Protein AF-A0A813H8W2-F1 (afdb_monomer_lite)

Sequence (335 aa):
ARSCAHLWEMAGRGGGGYVNGRYVANAGGGKGPFGGGGGGRGRDSTGRSVGWAGGGEGGEGKTWERKPGDEDVDLERKFDIDILQSGEGRVGYLFNMKPTRHYDEGGRTLTGMLLYFLQRDGRTFRCTFLYRPYFFVQAKRESLDSLRDILAQRFQNEGVHAEIVDKEDLAMEDHIIGRKRKMIKLSFPSTEGSNKAQSLDHGNSPKMPGTNCQKAIQLWSEKNEGANPEEAAVVKLLCLSPPIEKMDSSLNQLVNVRHLALSTNCIDKMISLPALKNIEILSLGRNMIKKISGLEEIGATLRELWISYNSISDLGGLSACTKLTTLFISNNKIK

Organism: Polarella glacialis (NCBI:txid89957)

Secondary structure (DSSP, 8-state):
-------------SSPEEETTEEE--------S--------PPPTTS-----S-----------PPPTT-HHHHHHHHTTEEEPPTT-----EEEEEEEEEEE-TTS-EEEEEEEEEE-TTS-EEEEEEE---EEEE--SSS-HHHHHHHHHHHTTTTT-EEEEEEE--TTSTTGGGTPPEEEEEEE-SSHHHHHHHHHTTTT------PPPHHHHHHHHHHHTTT--TTT-SEEE--S-SSPP-S--GGGGG-TT-SEEE--SS--------TT-TT--EEE--SS---S--S-TTTTTT--EEE--SS-----TT-TT-TT--EEE--SS---

Structure (mmCIF, N/CA/C/O backbone):
data_AF-A0A813H8W2-F1
#
_entry.id   AF-A0A813H8W2-F1
#
loop_
_atom_site.group_PDB
_atom_site.id
_atom_site.type_symbol
_atom_site.label_atom_id
_atom_site.label_alt_id
_atom_site.label_comp_id
_atom_site.label_asym_id
_atom_site.label_entity_id
_atom_site.label_seq_id
_atom_site.pdbx_PDB_ins_code
_atom_site.Cartn_x
_atom_site.Cartn_y
_atom_site.Cartn_z
_atom_site.occupancy
_atom_site.B_iso_or_equiv
_atom_site.auth_seq_id
_atom_site.auth_comp_id
_atom_site.auth_asym_id
_atom_site.auth_atom_id
_atom_site.pdbx_PDB_model_num
ATOM 1 N N . ALA A 1 1 ? 26.226 -30.563 -39.604 1.00 29.39 1 ALA A N 1
ATOM 2 C CA . ALA A 1 1 ? 25.906 -29.717 -40.770 1.00 29.39 1 ALA A CA 1
ATOM 3 C C . ALA A 1 1 ? 24.407 -29.452 -40.791 1.00 29.39 1 ALA A C 1
ATOM 5 O O . ALA A 1 1 ? 23.662 -30.418 -40.723 1.00 29.39 1 ALA A O 1
ATOM 6 N N . ARG A 1 2 ? 24.029 -28.167 -40.925 1.00 22.47 2 ARG A N 1
ATOM 7 C CA . ARG A 1 2 ? 22.665 -27.596 -41.053 1.00 22.47 2 ARG A CA 1
ATOM 8 C C . ARG A 1 2 ? 21.814 -27.677 -39.776 1.00 22.47 2 ARG A C 1
ATOM 10 O O . ARG A 1 2 ? 21.790 -28.709 -39.137 1.00 22.47 2 ARG A O 1
ATOM 17 N N . SER A 1 3 ? 21.043 -26.683 -39.351 1.00 22.17 3 SER A N 1
ATOM 18 C CA . SER A 1 3 ? 20.872 -25.254 -39.641 1.00 22.17 3 SER A CA 1
ATOM 19 C C . SER A 1 3 ? 19.768 -24.851 -38.649 1.00 22.17 3 SER A C 1
ATOM 21 O O . SER A 1 3 ? 18.641 -25.306 -38.802 1.00 22.17 3 SER A O 1
ATOM 23 N N . CYS A 1 4 ? 20.076 -24.087 -37.597 1.00 21.28 4 CYS A N 1
ATOM 24 C CA . CYS A 1 4 ? 19.049 -23.493 -36.733 1.00 21.28 4 CYS A CA 1
ATOM 25 C C . CYS A 1 4 ? 18.815 -22.057 -37.194 1.00 21.28 4 CYS A C 1
ATOM 27 O O . CYS A 1 4 ? 19.415 -21.121 -36.676 1.00 21.28 4 CYS A O 1
ATOM 29 N N . ALA A 1 5 ? 17.964 -21.894 -38.204 1.00 23.67 5 ALA A N 1
ATOM 30 C CA . ALA A 1 5 ? 17.284 -20.633 -38.447 1.00 23.67 5 ALA A CA 1
ATOM 31 C C . ALA A 1 5 ? 15.943 -20.701 -37.708 1.00 23.67 5 ALA A C 1
ATOM 33 O O . ALA A 1 5 ? 15.011 -21.353 -38.169 1.00 23.67 5 ALA A O 1
ATOM 34 N N . HIS A 1 6 ? 15.860 -20.083 -36.533 1.00 24.33 6 HIS A N 1
ATOM 35 C CA . HIS A 1 6 ? 14.574 -19.686 -35.969 1.00 24.33 6 HIS A CA 1
ATOM 36 C C . HIS A 1 6 ? 14.425 -18.190 -36.217 1.00 24.33 6 HIS A C 1
ATOM 38 O O . HIS A 1 6 ? 15.071 -17.364 -35.577 1.00 24.33 6 HIS A O 1
ATOM 44 N N . LEU A 1 7 ? 13.601 -17.874 -37.214 1.00 20.98 7 LEU A N 1
ATOM 45 C CA . LEU A 1 7 ? 12.968 -16.574 -37.365 1.00 20.98 7 LEU A CA 1
ATOM 46 C C . LEU A 1 7 ? 12.179 -16.287 -36.084 1.00 20.98 7 LEU A C 1
ATOM 48 O O . LEU A 1 7 ? 11.286 -17.049 -35.719 1.00 20.98 7 LEU A O 1
ATOM 52 N N . TRP A 1 8 ? 12.506 -15.194 -35.403 1.00 25.08 8 TRP A N 1
ATOM 53 C CA . TRP A 1 8 ? 11.615 -14.603 -34.412 1.00 25.08 8 TRP A CA 1
ATOM 54 C C . TRP A 1 8 ? 10.854 -13.463 -35.070 1.00 25.08 8 TRP A C 1
ATOM 56 O O . TRP A 1 8 ? 11.352 -12.351 -35.219 1.00 25.08 8 TRP A O 1
ATOM 66 N N . GLU A 1 9 ? 9.628 -13.776 -35.471 1.00 20.55 9 GLU A N 1
ATOM 67 C CA . GLU A 1 9 ? 8.607 -12.810 -35.841 1.00 20.55 9 GLU A CA 1
ATOM 68 C C . GLU A 1 9 ? 7.726 -12.603 -34.599 1.00 20.55 9 GLU A C 1
ATOM 70 O O . GLU A 1 9 ? 6.841 -13.404 -34.298 1.00 20.55 9 GLU A O 1
ATOM 75 N N . MET A 1 10 ? 8.008 -11.570 -33.796 1.00 25.67 10 MET A N 1
ATOM 76 C CA . MET A 1 10 ? 7.137 -11.219 -32.668 1.00 25.67 10 MET A CA 1
ATOM 77 C C . MET A 1 10 ? 5.944 -10.398 -33.162 1.00 25.67 10 MET A C 1
ATOM 79 O O . MET A 1 10 ? 5.926 -9.170 -33.094 1.00 25.67 10 MET A O 1
ATOM 83 N N . ALA A 1 11 ? 4.908 -11.104 -33.614 1.00 23.48 11 ALA A N 1
ATOM 84 C CA . ALA A 1 11 ? 3.555 -10.576 -33.726 1.00 23.48 11 ALA A CA 1
ATOM 85 C C . ALA A 1 11 ? 2.933 -10.428 -32.321 1.00 23.48 11 ALA A C 1
ATOM 87 O O . ALA A 1 11 ? 2.177 -11.277 -31.853 1.00 23.48 11 ALA A O 1
ATOM 88 N N . GLY A 1 12 ? 3.258 -9.334 -31.629 1.00 26.56 12 GLY A N 1
ATOM 89 C CA . GLY A 1 12 ? 2.572 -8.906 -30.409 1.00 26.56 12 GLY A CA 1
ATOM 90 C C . GLY A 1 12 ? 1.388 -7.997 -30.742 1.00 26.56 12 GLY A C 1
ATOM 91 O O . GLY A 1 12 ? 1.554 -6.794 -30.926 1.00 26.56 12 GLY A O 1
ATOM 92 N N . ARG A 1 13 ? 0.176 -8.558 -30.822 1.00 27.86 13 ARG A N 1
ATOM 93 C CA . ARG A 1 13 ? -1.069 -7.774 -30.851 1.00 27.86 13 ARG A CA 1
ATOM 94 C C . ARG A 1 13 ? -1.374 -7.232 -29.448 1.00 27.86 13 ARG A C 1
ATOM 96 O O . ARG A 1 13 ? -1.696 -8.007 -28.557 1.00 27.86 13 ARG A O 1
ATOM 103 N N . GLY A 1 14 ? -1.378 -5.904 -29.315 1.00 28.50 14 GLY A N 1
ATOM 104 C CA . GLY A 1 14 ? -2.112 -5.167 -28.276 1.00 28.50 14 GLY A CA 1
ATOM 105 C C . GLY A 1 14 ? -1.269 -4.600 -27.128 1.00 28.50 14 GLY A C 1
ATOM 106 O O . GLY A 1 14 ? -0.798 -5.340 -26.275 1.00 28.50 14 GLY A O 1
ATOM 107 N N . GLY A 1 15 ? -1.171 -3.266 -27.073 1.00 28.39 15 GLY A N 1
ATOM 108 C CA . GLY A 1 15 ? -0.619 -2.495 -25.950 1.00 28.39 15 GLY A CA 1
ATOM 109 C C . GLY A 1 15 ? 0.493 -1.543 -26.394 1.00 28.39 15 GLY A C 1
ATOM 110 O O . GLY A 1 15 ? 1.499 -1.992 -26.925 1.00 28.39 15 GLY A O 1
ATOM 111 N N . GLY A 1 16 ? 0.290 -0.230 -26.235 1.00 32.28 16 GLY A N 1
ATOM 112 C CA . GLY A 1 16 ? 1.202 0.820 -26.713 1.00 32.28 16 GLY A CA 1
ATOM 113 C C . GLY A 1 16 ? 2.662 0.646 -26.274 1.00 32.28 16 GLY A C 1
ATOM 114 O O . GLY A 1 16 ? 2.944 0.146 -25.185 1.00 32.28 16 GLY A O 1
ATOM 115 N N . GLY A 1 17 ? 3.580 1.070 -27.144 1.00 30.83 17 GLY A N 1
ATOM 116 C CA . GLY A 1 17 ? 5.024 0.958 -26.954 1.00 30.83 17 GLY A CA 1
ATOM 117 C C . GLY A 1 17 ? 5.662 2.287 -26.552 1.00 30.83 17 GLY A C 1
ATOM 118 O O . GLY A 1 17 ? 5.186 3.362 -26.919 1.00 30.83 17 GLY A O 1
ATOM 119 N N . TYR A 1 18 ? 6.755 2.207 -25.795 1.00 37.38 18 TYR A N 1
ATOM 120 C CA . TYR A 1 18 ? 7.606 3.355 -25.494 1.00 37.38 18 TYR A CA 1
ATOM 121 C C . TYR A 1 18 ? 8.759 3.417 -26.493 1.00 37.38 18 TYR A C 1
ATOM 123 O O . TYR A 1 18 ? 9.433 2.414 -26.724 1.00 37.38 18 TYR A O 1
ATOM 131 N N . VAL A 1 19 ? 9.008 4.599 -27.050 1.00 37.09 19 VAL A N 1
ATOM 132 C CA . VAL A 1 19 ? 10.117 4.855 -27.976 1.00 37.09 19 VAL A CA 1
ATOM 133 C C . VAL A 1 19 ? 10.876 6.075 -27.461 1.00 37.09 19 VAL A C 1
ATOM 135 O O . VAL A 1 19 ? 10.269 7.121 -27.245 1.00 37.09 19 VAL A O 1
ATOM 138 N N . ASN A 1 20 ? 12.184 5.936 -27.213 1.00 35.88 20 ASN A N 1
ATOM 139 C CA . ASN A 1 20 ? 13.069 7.026 -26.769 1.00 35.88 20 ASN A CA 1
ATOM 140 C C . ASN A 1 20 ? 12.522 7.870 -25.598 1.00 35.88 20 ASN A C 1
ATOM 142 O O . ASN A 1 20 ? 12.602 9.094 -25.613 1.00 35.88 20 ASN A O 1
ATOM 146 N N . GLY A 1 21 ? 11.932 7.220 -24.590 1.00 39.31 21 GLY A N 1
ATOM 147 C CA . GLY A 1 21 ? 11.432 7.903 -23.392 1.00 39.31 21 GLY A CA 1
ATOM 148 C C . GLY A 1 21 ? 10.030 8.520 -23.504 1.00 39.31 21 GLY A C 1
ATOM 149 O O . GLY A 1 21 ? 9.559 9.075 -22.516 1.00 39.31 21 GLY A O 1
ATOM 150 N N . ARG A 1 22 ? 9.308 8.370 -24.629 1.00 28.83 22 ARG A N 1
ATOM 151 C CA . ARG A 1 22 ? 7.889 8.769 -24.743 1.00 28.83 22 ARG A CA 1
ATOM 152 C C . ARG A 1 22 ? 6.941 7.585 -24.906 1.00 28.83 22 ARG A C 1
ATOM 154 O O . ARG A 1 22 ? 7.229 6.639 -25.635 1.00 28.83 22 ARG A O 1
ATOM 161 N N . TYR A 1 23 ? 5.789 7.672 -24.234 1.00 38.47 23 TYR A N 1
ATOM 162 C CA . TYR A 1 23 ? 4.668 6.746 -24.405 1.00 38.47 23 TYR A CA 1
ATOM 163 C C . TYR A 1 23 ? 3.959 7.032 -25.726 1.00 38.47 23 TYR A C 1
ATOM 165 O O . TYR A 1 23 ? 3.479 8.148 -25.927 1.00 38.47 23 TYR A O 1
ATOM 173 N N . VAL A 1 24 ? 3.848 6.033 -26.600 1.00 37.47 24 VAL A N 1
ATOM 174 C CA . VAL A 1 24 ? 2.992 6.112 -27.785 1.00 37.47 24 VAL A CA 1
ATOM 175 C C . VAL A 1 24 ? 1.790 5.202 -27.555 1.00 37.47 24 VAL A C 1
ATOM 177 O O . VAL A 1 24 ? 1.876 3.975 -27.641 1.00 37.47 24 VAL A O 1
ATOM 180 N N . ALA A 1 25 ? 0.650 5.815 -27.233 1.00 32.34 25 ALA A N 1
ATOM 181 C CA . ALA A 1 25 ? -0.625 5.116 -27.238 1.00 32.34 25 ALA A CA 1
ATOM 182 C C . ALA A 1 25 ? -0.993 4.789 -28.689 1.00 32.34 25 ALA A C 1
ATOM 184 O O . ALA A 1 25 ? -1.019 5.671 -29.547 1.00 32.34 25 ALA A O 1
ATOM 185 N N . ASN A 1 26 ? -1.290 3.522 -28.966 1.00 34.16 26 ASN A N 1
ATOM 186 C CA . ASN A 1 26 ? -1.818 3.130 -30.262 1.00 34.16 26 ASN A CA 1
ATOM 187 C C . ASN A 1 26 ? -3.266 3.642 -30.339 1.00 34.16 26 ASN A C 1
ATOM 189 O O . ASN A 1 26 ? -4.170 3.042 -29.756 1.00 34.16 26 ASN A O 1
ATOM 193 N N . ALA A 1 27 ? -3.491 4.782 -30.998 1.00 32.97 27 ALA A N 1
ATOM 194 C CA . ALA A 1 27 ? -4.836 5.195 -31.369 1.00 32.97 27 ALA A CA 1
ATOM 195 C C . ALA A 1 27 ? -5.333 4.196 -32.418 1.00 32.97 27 ALA A C 1
ATOM 197 O O . ALA A 1 27 ? -4.812 4.137 -33.531 1.00 32.97 27 ALA A O 1
ATOM 198 N N . GLY A 1 28 ? -6.299 3.361 -32.034 1.00 31.17 28 GLY A N 1
ATOM 199 C CA . GLY A 1 28 ? -6.932 2.408 -32.933 1.00 31.17 28 GLY A CA 1
ATOM 200 C C . GLY A 1 28 ? -7.442 3.107 -34.192 1.00 31.17 28 GLY A C 1
ATOM 201 O O . GLY A 1 28 ? -8.427 3.834 -34.153 1.00 31.17 28 GLY A O 1
ATOM 202 N N . GLY A 1 29 ? -6.760 2.864 -35.307 1.00 30.62 29 GLY A N 1
ATOM 203 C CA . GLY A 1 29 ? -7.161 3.254 -36.655 1.00 30.62 29 GLY A CA 1
ATOM 204 C C . GLY A 1 29 ? -7.375 2.034 -37.546 1.00 30.62 29 GLY A C 1
ATOM 205 O O . GLY A 1 29 ? -7.048 2.067 -38.727 1.00 30.62 29 GLY A O 1
ATOM 206 N N . GLY A 1 30 ? -7.876 0.930 -36.984 1.00 30.61 30 GLY A N 1
ATOM 207 C CA . GLY A 1 30 ? -8.371 -0.193 -37.771 1.00 30.61 30 GLY A CA 1
ATOM 208 C C . GLY A 1 30 ? -9.699 0.195 -38.412 1.00 30.61 30 GLY A C 1
ATOM 209 O O . GLY A 1 30 ? -10.746 0.063 -37.785 1.00 30.61 30 GLY A O 1
ATOM 210 N N . LYS A 1 31 ? -9.657 0.687 -39.654 1.00 33.91 31 LYS A N 1
ATOM 211 C CA . LYS A 1 31 ? -10.840 0.767 -40.516 1.00 33.91 31 LYS A CA 1
ATOM 212 C C . LYS A 1 31 ? -11.367 -0.653 -40.735 1.00 33.91 31 LYS A C 1
ATOM 214 O O . LYS A 1 31 ? -10.776 -1.426 -41.484 1.00 33.91 31 LYS A O 1
ATOM 219 N N . GLY A 1 32 ? -12.467 -0.995 -40.069 1.00 33.00 32 GLY A N 1
ATOM 220 C CA . GLY A 1 32 ? -13.329 -2.089 -40.506 1.00 33.00 32 GLY A CA 1
ATOM 221 C C . GLY A 1 32 ? -13.998 -1.738 -41.847 1.00 33.00 32 GLY A C 1
ATOM 222 O O . GLY A 1 32 ? -14.094 -0.558 -42.190 1.00 33.00 32 GLY A O 1
ATOM 223 N N . PRO A 1 33 ? -14.463 -2.730 -42.623 1.00 29.05 33 PRO A N 1
ATOM 224 C CA . PRO A 1 33 ? -14.903 -2.544 -44.007 1.00 29.05 33 PRO A CA 1
ATOM 225 C C . PRO A 1 33 ? -16.317 -1.945 -44.175 1.00 29.05 33 PRO A C 1
ATOM 227 O O . PRO A 1 33 ? -16.907 -2.089 -45.239 1.00 29.05 33 PRO A O 1
ATOM 230 N N . PHE A 1 34 ? -16.870 -1.238 -43.184 1.00 27.67 34 PHE A N 1
ATOM 231 C CA . PHE A 1 34 ? -18.169 -0.560 -43.305 1.00 27.67 34 PHE A CA 1
ATOM 232 C C . PHE A 1 34 ? -18.062 0.896 -42.832 1.00 27.67 34 PHE A C 1
ATOM 234 O O . PHE A 1 34 ? -17.543 1.173 -41.754 1.00 27.67 34 PHE A O 1
ATOM 241 N N . GLY A 1 35 ? -18.467 1.824 -43.705 1.00 26.50 35 GLY A N 1
ATOM 242 C CA . GLY A 1 35 ? -18.207 3.261 -43.599 1.00 26.50 35 GLY A CA 1
ATOM 243 C C . GLY A 1 35 ? -19.240 4.108 -42.842 1.00 26.50 35 GLY A C 1
ATOM 244 O O . GLY A 1 35 ? -20.269 3.619 -42.391 1.00 26.50 35 GLY A O 1
ATOM 245 N N . GLY A 1 36 ? -18.933 5.416 -42.809 1.00 25.84 36 GLY A N 1
ATOM 246 C CA . GLY A 1 36 ? -19.757 6.541 -42.328 1.00 25.84 36 GLY A CA 1
ATOM 247 C C . GLY A 1 36 ? -19.528 6.845 -40.843 1.00 25.84 36 GLY A C 1
ATOM 248 O O . GLY A 1 36 ? -19.613 5.948 -40.025 1.00 25.84 36 GLY A O 1
ATOM 249 N N . GLY A 1 37 ? -19.205 8.040 -40.352 1.00 26.80 37 GLY A N 1
ATOM 250 C CA . GLY A 1 37 ? -19.183 9.413 -40.855 1.00 26.80 37 GLY A CA 1
ATOM 251 C C . GLY A 1 37 ? -19.324 10.324 -39.616 1.00 26.80 37 GLY A C 1
ATOM 252 O O . GLY A 1 37 ? -20.059 9.971 -38.702 1.00 26.80 37 GLY A O 1
ATOM 253 N N . GLY A 1 38 ? -18.626 11.467 -39.558 1.00 26.34 38 GLY A N 1
ATOM 254 C CA . GLY A 1 38 ? -18.892 12.524 -38.560 1.00 26.34 38 GLY A CA 1
ATOM 255 C C . GLY A 1 38 ? -17.779 12.792 -37.540 1.00 26.34 38 GLY A C 1
ATOM 256 O O . GLY A 1 38 ? -17.833 12.337 -36.403 1.00 26.34 38 GLY A O 1
ATOM 257 N N . GLY A 1 39 ? -16.784 13.595 -37.929 1.00 27.97 39 GLY A N 1
ATOM 258 C CA . GLY A 1 39 ? -15.829 14.205 -37.003 1.00 27.97 39 GLY A CA 1
ATOM 259 C C . GLY A 1 39 ? -16.366 15.531 -36.461 1.00 27.97 39 GLY A C 1
ATOM 260 O O . GLY A 1 39 ? -16.400 16.518 -37.189 1.00 27.97 39 GLY A O 1
ATOM 261 N N . GLY A 1 40 ? -16.749 15.564 -35.184 1.00 27.86 40 GLY A N 1
ATOM 262 C CA . GLY A 1 40 ? -17.039 16.790 -34.437 1.00 27.86 40 GLY A CA 1
ATOM 263 C C . GLY A 1 40 ? -15.987 17.012 -33.350 1.00 27.86 40 GLY A C 1
ATOM 264 O O . GLY A 1 40 ? -15.911 16.240 -32.400 1.00 27.86 40 GLY A O 1
ATOM 265 N N . ARG A 1 41 ? -15.154 18.052 -33.487 1.00 35.50 41 ARG A N 1
ATOM 266 C CA . ARG A 1 41 ? -14.200 18.490 -32.451 1.00 35.50 41 ARG A CA 1
ATOM 267 C C . ARG A 1 41 ? -14.930 19.404 -31.458 1.00 35.50 41 ARG A C 1
ATOM 269 O O . ARG A 1 41 ? -15.289 20.520 -31.826 1.00 35.50 41 ARG A O 1
ATOM 276 N N . GLY A 1 42 ? -15.144 18.953 -30.222 1.00 29.00 42 GLY A N 1
ATOM 277 C CA . GLY A 1 42 ? -15.641 19.801 -29.130 1.00 29.00 42 GLY A CA 1
ATOM 278 C C . GLY A 1 42 ? -14.595 20.839 -28.696 1.00 29.00 42 GLY A C 1
ATOM 279 O O . GLY A 1 42 ? -13.414 20.512 -28.579 1.00 29.00 42 GLY A O 1
ATOM 280 N N . ARG A 1 43 ? -15.022 22.093 -28.493 1.00 36.38 43 ARG A N 1
ATOM 281 C CA . ARG A 1 43 ? -14.233 23.208 -27.926 1.00 36.38 43 ARG A CA 1
ATOM 282 C C . ARG A 1 43 ? -14.608 23.421 -26.458 1.00 36.38 43 ARG A C 1
ATOM 284 O O . ARG A 1 43 ? -15.752 23.167 -26.090 1.00 36.38 43 ARG A O 1
ATOM 291 N N . ASP A 1 44 ? -13.670 23.920 -25.655 1.00 38.25 44 ASP A N 1
ATOM 292 C CA . ASP A 1 44 ? -13.931 24.329 -24.271 1.00 38.25 44 ASP A CA 1
ATOM 293 C C . ASP A 1 44 ? -14.390 25.797 -24.154 1.00 38.25 44 ASP A C 1
ATOM 295 O O . ASP A 1 44 ? -14.374 26.570 -25.119 1.00 38.25 44 ASP A O 1
ATOM 299 N N . SER A 1 45 ? -14.815 26.172 -22.944 1.00 37.34 45 SER A N 1
ATOM 300 C CA . SER A 1 45 ? -15.423 27.461 -22.586 1.00 37.34 45 SER A CA 1
ATOM 301 C C . SER A 1 45 ? -14.481 28.671 -22.648 1.00 37.34 45 SER A C 1
ATOM 303 O O . SER A 1 45 ? -14.917 29.787 -22.377 1.00 37.34 45 SER A O 1
ATOM 305 N N . THR A 1 46 ? -13.216 28.487 -23.036 1.00 42.81 46 THR A N 1
ATOM 306 C CA . THR A 1 46 ? -12.246 29.581 -23.231 1.00 42.81 46 THR A CA 1
ATOM 307 C C . THR A 1 46 ? -11.915 29.833 -24.703 1.00 42.81 46 THR A C 1
ATOM 309 O O . THR A 1 46 ? -11.062 30.658 -25.025 1.00 42.81 46 THR A O 1
ATOM 312 N N . GLY A 1 47 ? -12.592 29.130 -25.619 1.00 36.09 47 GLY A N 1
ATOM 313 C CA . GLY A 1 47 ? -12.440 29.315 -27.061 1.00 36.09 47 GLY A CA 1
ATOM 314 C C . GLY A 1 47 ? -11.184 28.676 -27.663 1.00 36.09 47 GLY A C 1
ATOM 315 O O . GLY A 1 47 ? -10.941 28.854 -28.859 1.00 36.09 47 GLY A O 1
ATOM 316 N N . ARG A 1 48 ? -10.398 27.897 -26.903 1.00 31.86 48 ARG A N 1
ATOM 317 C CA . ARG A 1 48 ? -9.249 27.158 -27.451 1.00 31.86 48 ARG A CA 1
ATOM 318 C C . ARG A 1 48 ? -9.680 25.836 -28.084 1.00 31.86 48 ARG A C 1
ATOM 320 O O . ARG A 1 48 ? -10.492 25.083 -27.553 1.00 31.86 48 ARG A O 1
ATOM 327 N N . SER A 1 49 ? -9.113 25.536 -29.254 1.00 29.73 49 SER A N 1
ATOM 328 C CA . SER A 1 49 ? -9.243 24.216 -29.870 1.00 29.73 49 SER A CA 1
ATOM 329 C C . SER A 1 49 ? -8.305 23.230 -29.180 1.00 29.73 49 SER A C 1
ATOM 331 O O . SER A 1 49 ? -7.087 23.398 -29.245 1.00 29.73 49 SER A O 1
ATOM 333 N N . VAL A 1 50 ? -8.851 22.171 -28.589 1.00 33.16 50 VAL A N 1
ATOM 334 C CA . VAL A 1 50 ? -8.063 21.046 -28.070 1.00 33.16 50 VAL A CA 1
ATOM 335 C C . VAL A 1 50 ? -7.700 20.130 -29.244 1.00 33.16 50 VAL A C 1
ATOM 337 O O . VAL A 1 50 ? -8.371 19.147 -29.552 1.00 33.16 50 VAL A O 1
ATOM 340 N N . GLY A 1 51 ? -6.679 20.537 -29.997 1.00 25.66 51 GLY A N 1
ATOM 341 C CA . GLY A 1 51 ? -6.045 19.722 -31.026 1.00 25.66 51 GLY A CA 1
ATOM 342 C C . GLY A 1 51 ? -4.909 18.923 -30.403 1.00 25.66 51 GLY A C 1
ATOM 343 O O . GLY A 1 51 ? -3.962 19.505 -29.884 1.00 25.66 51 GLY A O 1
ATOM 344 N N . TRP A 1 52 ? -4.996 17.595 -30.456 1.00 28.72 52 TRP A N 1
ATOM 345 C CA . TRP A 1 52 ? -3.843 16.737 -30.200 1.00 28.72 52 TRP A CA 1
ATOM 346 C C . TRP A 1 52 ? -2.784 17.045 -31.259 1.00 28.72 52 TRP A C 1
ATOM 348 O O . TRP A 1 52 ? -3.085 17.027 -32.453 1.00 28.72 52 TRP A O 1
ATOM 358 N N . ALA A 1 53 ? -1.574 17.381 -30.813 1.00 29.70 53 ALA A N 1
ATOM 359 C CA . ALA A 1 53 ? -0.466 17.783 -31.668 1.00 29.70 53 ALA A CA 1
ATOM 360 C C . ALA A 1 53 ? 0.028 16.601 -32.522 1.00 29.70 53 ALA A C 1
ATOM 362 O O . ALA A 1 53 ? 0.965 15.894 -32.167 1.00 29.70 53 ALA A O 1
ATOM 363 N N . GLY A 1 54 ? -0.638 16.388 -33.653 1.00 30.25 54 GLY A N 1
ATOM 364 C CA . GLY A 1 54 ? -0.146 15.657 -34.812 1.00 30.25 54 GLY A CA 1
ATOM 365 C C . GLY A 1 54 ? -0.215 16.602 -36.003 1.00 30.25 54 GLY A C 1
ATOM 366 O O . GLY A 1 54 ? -1.250 16.699 -36.657 1.00 30.25 54 GLY A O 1
ATOM 367 N N . GLY A 1 55 ? 0.859 17.355 -36.217 1.00 30.81 55 GLY A N 1
ATOM 368 C CA . GLY A 1 55 ? 0.961 18.357 -37.273 1.00 30.81 55 GLY A CA 1
ATOM 369 C C . GLY A 1 55 ? 1.925 19.460 -36.862 1.00 30.81 55 GLY A C 1
ATOM 370 O O . GLY A 1 55 ? 1.509 20.459 -36.287 1.00 30.81 55 GLY A O 1
ATOM 371 N N . GLY A 1 56 ? 3.214 19.243 -37.102 1.00 23.91 56 GLY A N 1
ATOM 372 C CA . GLY A 1 56 ? 4.261 20.223 -36.841 1.00 23.91 56 GLY A CA 1
ATOM 373 C C . GLY A 1 56 ? 5.602 19.678 -37.304 1.00 23.91 56 GLY A C 1
ATOM 374 O O . GLY A 1 56 ? 6.098 18.702 -36.749 1.00 23.91 56 GLY A O 1
ATOM 375 N N . GLU A 1 57 ? 6.112 20.274 -38.373 1.00 29.30 57 GLU A N 1
ATOM 376 C CA . GLU A 1 57 ? 7.418 20.043 -38.981 1.00 29.30 57 GLU A CA 1
ATOM 377 C C . GLU A 1 57 ? 8.576 20.179 -37.976 1.00 29.30 57 GLU A C 1
ATOM 379 O O . GLU A 1 57 ? 8.495 20.955 -37.029 1.00 29.30 57 GLU A O 1
ATOM 384 N N . GLY A 1 58 ? 9.669 19.453 -38.243 1.00 34.22 58 GLY A N 1
ATOM 385 C CA . GLY A 1 58 ? 11.032 19.809 -37.830 1.00 34.22 58 GLY A CA 1
ATOM 386 C C . GLY A 1 58 ? 11.306 19.907 -36.325 1.00 34.22 58 GLY A C 1
ATOM 387 O O . GLY A 1 58 ? 11.258 20.986 -35.746 1.00 34.22 58 GLY A O 1
ATOM 388 N N . GLY A 1 59 ? 11.712 18.799 -35.702 1.00 25.14 59 GLY A N 1
ATOM 389 C CA . GLY A 1 59 ? 12.328 18.805 -34.372 1.00 25.14 59 GLY A CA 1
ATOM 390 C C . GLY A 1 59 ? 13.530 17.869 -34.352 1.00 25.14 59 GLY A C 1
ATOM 391 O O . GLY A 1 59 ? 13.363 16.657 -34.446 1.00 25.14 59 GLY A O 1
ATOM 392 N N . GLU A 1 60 ? 14.722 18.454 -34.287 1.00 29.42 60 GLU A N 1
ATOM 393 C CA . GLU A 1 60 ? 16.033 17.805 -34.355 1.00 29.42 60 GLU A CA 1
ATOM 394 C C . GLU A 1 60 ? 16.175 16.601 -33.408 1.00 29.42 60 GLU A C 1
ATOM 396 O O . GLU A 1 60 ? 15.705 16.604 -32.265 1.00 29.42 60 GLU A O 1
ATOM 401 N N . GLY A 1 61 ? 16.841 15.557 -33.909 1.00 33.75 61 GLY A N 1
ATOM 402 C CA . GLY A 1 61 ? 17.089 14.310 -33.198 1.00 33.75 61 GLY A CA 1
ATOM 403 C C . GLY A 1 61 ? 17.844 14.536 -31.892 1.00 33.75 61 GLY A C 1
ATOM 404 O O . GLY A 1 61 ? 18.980 15.000 -31.886 1.00 33.75 61 GLY A O 1
ATOM 405 N N . LYS A 1 62 ? 17.222 14.169 -30.769 1.00 34.41 62 LYS A N 1
ATOM 406 C CA . LYS A 1 62 ? 17.920 14.066 -29.487 1.00 34.41 62 LYS A CA 1
ATOM 407 C C . LYS A 1 62 ? 18.492 12.662 -29.334 1.00 34.41 62 LYS A C 1
ATOM 409 O O . LYS A 1 62 ? 17.769 11.708 -29.046 1.00 34.41 62 LYS A O 1
ATOM 414 N N . THR A 1 63 ? 19.798 12.570 -29.551 1.00 34.19 63 THR A N 1
ATOM 415 C CA . THR A 1 63 ? 20.639 11.394 -29.328 1.00 34.19 63 THR A CA 1
ATOM 416 C C . THR A 1 63 ? 20.838 11.203 -27.826 1.00 34.19 63 THR A C 1
ATOM 418 O O . THR A 1 63 ? 21.338 12.089 -27.135 1.00 34.19 63 THR A O 1
ATOM 421 N N . TRP A 1 64 ? 20.424 10.056 -27.295 1.00 41.59 64 TRP A N 1
ATOM 422 C CA . TRP A 1 64 ? 20.581 9.732 -25.877 1.00 41.59 64 TRP A CA 1
ATOM 423 C C . TRP A 1 64 ? 21.967 9.128 -25.630 1.00 41.59 64 TRP A C 1
ATOM 425 O O . TRP A 1 64 ? 22.117 7.911 -25.509 1.00 41.59 64 TRP A O 1
ATOM 435 N N . GLU A 1 65 ? 22.993 9.977 -25.589 1.00 41.28 65 GLU A N 1
ATOM 436 C CA . GLU A 1 65 ? 24.333 9.568 -25.165 1.00 41.28 65 GLU A CA 1
ATOM 437 C C . GLU A 1 65 ? 24.411 9.504 -23.629 1.00 41.28 65 GLU A C 1
ATOM 439 O O . GLU A 1 65 ? 23.987 10.422 -22.921 1.00 41.28 65 GLU A O 1
ATOM 444 N N . ARG A 1 66 ? 24.954 8.398 -23.096 1.00 49.12 66 ARG A N 1
ATOM 445 C CA . ARG A 1 66 ? 25.419 8.339 -21.699 1.00 49.12 66 ARG A CA 1
ATOM 446 C C . ARG A 1 66 ? 26.484 9.429 -21.507 1.00 49.12 66 ARG A C 1
ATOM 448 O O . ARG A 1 66 ? 27.231 9.726 -22.438 1.00 49.12 66 ARG A O 1
ATOM 455 N N . LYS A 1 67 ? 26.544 10.047 -20.322 1.00 39.91 67 LYS A N 1
ATOM 456 C CA . LYS A 1 67 ? 27.498 11.137 -20.054 1.00 39.91 67 LYS A CA 1
ATOM 457 C C . LYS A 1 67 ? 28.945 10.641 -20.270 1.00 39.91 67 LYS A C 1
ATOM 459 O O . LYS A 1 67 ? 29.245 9.522 -19.854 1.00 39.91 67 LYS A O 1
ATOM 464 N N . PRO A 1 68 ? 29.840 11.444 -20.876 1.00 36.47 68 PRO A N 1
ATOM 465 C CA . PRO A 1 68 ? 31.258 11.097 -20.997 1.00 36.47 68 PRO A CA 1
ATOM 466 C C . PRO A 1 68 ? 31.866 10.768 -19.622 1.00 36.47 68 PRO A C 1
ATOM 468 O O . PRO A 1 68 ? 31.671 11.541 -18.682 1.00 36.47 68 PRO A O 1
ATOM 471 N N . GLY A 1 69 ? 32.570 9.634 -19.506 1.00 37.00 69 GLY A N 1
ATOM 472 C CA . GLY A 1 69 ? 33.172 9.139 -18.254 1.00 37.00 69 GLY A CA 1
ATOM 473 C C . GLY A 1 69 ? 32.576 7.838 -17.691 1.00 37.00 69 GLY A C 1
ATOM 474 O O . GLY A 1 69 ? 33.045 7.356 -16.664 1.00 37.00 69 GLY A O 1
ATOM 475 N N . ASP A 1 70 ? 31.561 7.262 -18.340 1.00 54.88 70 ASP A N 1
ATOM 476 C CA . ASP A 1 70 ? 31.097 5.894 -18.073 1.00 54.88 70 ASP A CA 1
ATOM 477 C C . ASP A 1 70 ? 32.034 4.877 -18.759 1.00 54.88 70 ASP A C 1
ATOM 479 O O . ASP A 1 70 ? 32.114 4.864 -19.987 1.00 54.88 70 ASP A O 1
ATOM 483 N N . GLU A 1 71 ? 32.687 3.984 -18.004 1.00 53.81 71 GLU A N 1
ATOM 484 C CA . GLU A 1 71 ? 33.654 2.994 -18.536 1.00 53.81 71 GLU A CA 1
ATOM 485 C C . GLU A 1 71 ? 33.098 2.155 -19.706 1.00 53.81 71 GLU A C 1
ATOM 487 O O . GLU A 1 71 ? 33.814 1.817 -20.648 1.00 53.81 71 GLU A O 1
ATOM 492 N N . ASP A 1 72 ? 31.798 1.846 -19.687 1.00 58.12 72 ASP A N 1
ATOM 493 C CA . ASP A 1 72 ? 31.127 1.124 -20.773 1.00 58.12 72 ASP A CA 1
ATOM 494 C C . ASP A 1 72 ? 31.086 1.925 -22.087 1.00 58.12 72 ASP A C 1
ATOM 496 O O . ASP A 1 72 ? 31.158 1.330 -23.158 1.00 58.12 72 ASP A O 1
ATOM 500 N N . VAL A 1 73 ? 30.966 3.257 -22.030 1.00 60.69 73 VAL A N 1
ATOM 501 C CA . VAL A 1 73 ? 30.923 4.132 -23.219 1.00 60.69 73 VAL A CA 1
ATOM 502 C C . VAL A 1 73 ? 32.293 4.182 -23.886 1.00 60.69 73 VAL A C 1
ATOM 504 O O . VAL A 1 73 ? 32.391 4.160 -25.114 1.00 60.69 73 VAL A O 1
ATOM 507 N N . ASP A 1 74 ? 33.353 4.185 -23.081 1.00 60.81 74 ASP A N 1
ATOM 508 C CA . ASP A 1 74 ? 34.728 4.160 -23.572 1.00 60.81 74 ASP A CA 1
ATOM 509 C C . ASP A 1 74 ? 35.069 2.807 -24.207 1.00 60.81 74 ASP A C 1
ATOM 511 O O . ASP A 1 74 ? 35.724 2.756 -25.250 1.00 60.81 74 ASP A O 1
ATOM 515 N N . LEU A 1 75 ? 34.570 1.703 -23.639 1.00 64.56 75 LEU A N 1
ATOM 516 C CA . LEU A 1 75 ? 34.691 0.376 -24.243 1.00 64.56 75 LEU A CA 1
ATOM 517 C C . LEU A 1 75 ? 33.882 0.270 -25.543 1.00 64.56 75 LEU A C 1
ATOM 519 O O . LEU A 1 75 ? 34.403 -0.228 -26.535 1.00 64.56 75 LEU A O 1
ATOM 523 N N . GLU A 1 76 ? 32.647 0.768 -25.576 1.00 71.75 76 GLU A N 1
ATOM 524 C CA . GLU A 1 76 ? 31.808 0.762 -26.783 1.00 71.75 76 GLU A CA 1
ATOM 525 C C . GLU A 1 76 ? 32.453 1.538 -27.936 1.00 71.75 76 GLU A C 1
ATOM 527 O O . GLU A 1 76 ? 32.475 1.047 -29.064 1.00 71.75 76 GLU A O 1
ATOM 532 N N . ARG A 1 77 ? 33.067 2.691 -27.644 1.00 71.44 77 ARG A N 1
ATOM 533 C CA . ARG A 1 77 ? 33.862 3.448 -28.624 1.00 71.44 77 ARG A CA 1
ATOM 534 C C . ARG A 1 77 ? 35.128 2.705 -29.043 1.00 71.44 77 ARG A C 1
ATOM 536 O O . ARG A 1 77 ? 35.465 2.692 -30.221 1.00 71.44 77 ARG A O 1
ATOM 543 N N . LYS A 1 78 ? 35.829 2.068 -28.100 1.00 75.75 78 LYS A N 1
ATOM 544 C CA . LYS A 1 78 ? 37.057 1.306 -28.380 1.00 75.75 78 LYS A CA 1
ATOM 545 C C . LYS A 1 78 ? 36.810 0.089 -29.277 1.00 75.75 78 LYS A C 1
ATOM 547 O O . LYS A 1 78 ? 37.698 -0.281 -30.040 1.00 75.75 78 LYS A O 1
ATOM 552 N N . PHE A 1 79 ? 35.642 -0.537 -29.162 1.00 78.56 79 PHE A N 1
ATOM 553 C CA . PHE A 1 79 ? 35.261 -1.724 -29.930 1.00 78.56 79 PHE A CA 1
ATOM 554 C C . PHE A 1 79 ? 34.408 -1.417 -31.170 1.00 78.56 79 PHE A C 1
ATOM 556 O O . PHE A 1 79 ? 33.916 -2.359 -31.782 1.00 78.56 79 PHE A O 1
ATOM 563 N N . ASP A 1 80 ? 34.250 -0.141 -31.544 1.00 82.62 80 ASP A N 1
ATOM 564 C CA . ASP A 1 80 ? 33.473 0.293 -32.719 1.00 82.62 80 ASP A CA 1
ATOM 565 C C . ASP A 1 80 ? 32.037 -0.273 -32.717 1.00 82.62 80 ASP A C 1
ATOM 567 O O . ASP A 1 80 ? 31.536 -0.842 -33.689 1.00 82.62 80 ASP A O 1
ATOM 571 N N . ILE A 1 81 ? 31.382 -0.193 -31.553 1.00 81.75 81 ILE A N 1
ATOM 572 C CA . ILE A 1 81 ? 30.014 -0.680 -31.372 1.00 81.75 81 ILE A CA 1
ATOM 573 C C . ILE A 1 81 ? 29.034 0.428 -31.762 1.00 81.75 81 ILE A C 1
ATOM 575 O O . ILE A 1 81 ? 28.829 1.388 -31.016 1.00 81.75 81 ILE A O 1
ATOM 579 N N . ASP A 1 82 ? 28.357 0.240 -32.893 1.00 83.06 82 ASP A N 1
ATOM 580 C CA . ASP A 1 82 ? 27.308 1.141 -33.364 1.00 83.06 82 ASP A CA 1
ATOM 581 C C . ASP A 1 82 ? 26.113 1.175 -32.401 1.00 83.06 82 ASP A C 1
ATOM 583 O O . ASP A 1 82 ? 25.627 0.142 -31.937 1.00 83.06 82 ASP A O 1
ATOM 587 N N . ILE A 1 83 ? 25.551 2.357 -32.154 1.00 82.69 83 ILE A N 1
ATOM 588 C CA . ILE A 1 83 ? 24.310 2.498 -31.383 1.00 82.69 83 ILE A CA 1
ATOM 589 C C . ILE A 1 83 ? 23.138 2.600 -32.357 1.00 82.69 83 ILE A C 1
ATOM 591 O O . ILE A 1 83 ? 23.008 3.592 -33.077 1.00 82.69 83 ILE A O 1
ATOM 595 N N . LEU A 1 84 ? 22.265 1.590 -32.349 1.00 80.00 84 LEU A N 1
ATOM 596 C CA . LEU A 1 84 ? 21.068 1.573 -33.184 1.00 80.00 84 LEU A CA 1
ATOM 597 C C . LEU A 1 84 ? 20.120 2.712 -32.784 1.00 80.00 84 LEU A C 1
ATOM 599 O O . LEU A 1 84 ? 19.677 2.783 -31.633 1.00 80.00 84 LEU A O 1
ATOM 603 N N . GLN A 1 85 ? 19.806 3.587 -33.742 1.00 73.31 85 GLN A N 1
ATOM 604 C CA . GLN A 1 85 ? 18.899 4.714 -33.535 1.00 73.31 85 GLN A CA 1
ATOM 605 C C . GLN A 1 85 ? 17.428 4.293 -33.649 1.00 73.31 85 GLN A C 1
ATOM 607 O O . GLN A 1 85 ? 17.076 3.233 -34.168 1.00 73.31 85 GLN A O 1
ATOM 612 N N . SER A 1 86 ? 16.538 5.143 -33.141 1.00 61.22 86 SER A N 1
ATOM 613 C CA . SER A 1 86 ? 15.100 4.882 -33.181 1.00 61.22 86 SER A CA 1
ATOM 614 C C . SER A 1 86 ? 14.556 4.882 -34.608 1.00 61.22 86 SER A C 1
ATOM 616 O O . SER A 1 86 ? 14.818 5.802 -35.376 1.00 61.22 86 SER A O 1
ATOM 618 N N . GLY A 1 87 ? 13.778 3.851 -34.946 1.00 67.75 87 GLY A N 1
ATOM 619 C CA . GLY A 1 87 ? 13.218 3.655 -36.285 1.00 67.75 87 GLY A CA 1
ATOM 620 C C . GLY A 1 87 ? 14.138 2.891 -37.241 1.00 67.75 87 GLY A C 1
ATOM 621 O O . GLY A 1 87 ? 13.689 2.501 -38.316 1.00 67.75 87 GLY A O 1
ATOM 622 N N . GLU A 1 88 ? 15.383 2.609 -36.848 1.00 75.38 88 GLU A N 1
ATOM 623 C CA . GLU A 1 88 ? 16.276 1.738 -37.610 1.00 75.38 88 GLU A CA 1
ATOM 624 C C . GLU A 1 88 ? 16.040 0.261 -37.264 1.00 75.38 88 GLU A C 1
ATOM 626 O O . GLU A 1 88 ? 15.948 -0.124 -36.098 1.00 75.38 88 GLU A O 1
ATOM 631 N N . GLY A 1 89 ? 15.981 -0.591 -38.290 1.00 82.19 89 GLY A N 1
ATOM 632 C CA . GLY A 1 89 ? 15.978 -2.044 -38.142 1.00 82.19 89 GLY A CA 1
ATOM 633 C C . GLY A 1 89 ? 17.292 -2.628 -38.647 1.00 82.19 89 GLY A C 1
ATOM 634 O O . GLY A 1 89 ? 17.694 -2.357 -39.777 1.00 82.19 89 GLY A O 1
ATOM 635 N N . ARG A 1 90 ? 17.957 -3.453 -37.834 1.00 86.12 90 ARG A N 1
ATOM 636 C CA . ARG A 1 90 ? 19.148 -4.214 -38.240 1.00 86.12 90 ARG A CA 1
ATOM 637 C C . ARG A 1 90 ? 19.014 -5.666 -37.805 1.00 86.12 90 ARG A C 1
ATOM 639 O O . ARG A 1 90 ? 18.462 -5.961 -36.749 1.00 86.12 90 ARG A O 1
ATOM 646 N N . VAL A 1 91 ? 19.543 -6.571 -38.622 1.00 90.25 91 VAL A N 1
ATOM 647 C CA . VAL A 1 91 ? 19.613 -8.002 -38.307 1.00 90.25 91 VAL A CA 1
ATOM 648 C C . VAL A 1 91 ? 21.026 -8.328 -37.841 1.00 90.25 91 VAL A C 1
ATOM 650 O O . VAL A 1 91 ? 21.997 -8.014 -38.529 1.00 90.25 91 VAL A O 1
ATOM 653 N N . GLY A 1 92 ? 21.137 -8.986 -36.692 1.00 90.06 92 GLY A N 1
ATOM 654 C CA . GLY A 1 92 ? 22.406 -9.443 -36.142 1.00 90.06 92 GLY A CA 1
ATOM 655 C C . GLY A 1 92 ? 22.221 -10.614 -35.183 1.00 90.06 92 GLY A C 1
ATOM 656 O O . GLY A 1 92 ? 21.108 -10.917 -34.753 1.00 90.06 92 GLY A O 1
ATOM 657 N N . TYR A 1 93 ? 23.325 -11.274 -34.854 1.00 88.00 93 TYR A N 1
ATOM 658 C CA . TYR A 1 93 ? 23.386 -12.356 -33.880 1.00 88.00 93 TYR A CA 1
ATOM 659 C C . TYR A 1 93 ? 23.644 -11.772 -32.495 1.00 88.00 93 TYR A C 1
ATOM 661 O O . TYR A 1 93 ? 24.675 -11.136 -32.281 1.00 88.00 93 TYR A O 1
ATOM 669 N N . LEU A 1 94 ? 22.713 -11.979 -31.565 1.00 88.44 94 LEU A N 1
ATOM 670 C CA . LEU A 1 94 ? 22.864 -11.554 -30.175 1.00 88.44 94 LEU A CA 1
ATOM 671 C C . LEU A 1 94 ? 24.007 -12.341 -29.527 1.00 88.44 94 LEU A C 1
ATOM 673 O O . LEU A 1 94 ? 23.930 -13.565 -29.444 1.00 88.44 94 LEU A O 1
ATOM 677 N N . PHE A 1 95 ? 25.049 -11.651 -29.067 1.00 85.62 95 PHE A N 1
ATOM 678 C CA . PHE A 1 95 ? 26.202 -12.295 -28.428 1.00 85.62 95 PHE A CA 1
ATOM 679 C C . PHE A 1 95 ? 26.416 -11.857 -26.976 1.00 85.62 95 PHE A C 1
ATOM 681 O O . PHE A 1 95 ? 27.123 -12.545 -26.242 1.00 85.62 95 PHE A O 1
ATOM 688 N N . ASN A 1 96 ? 25.825 -10.737 -26.540 1.00 82.50 96 ASN A N 1
ATOM 689 C CA . ASN A 1 96 ? 25.912 -10.295 -25.148 1.00 82.50 96 ASN A CA 1
ATOM 690 C C . ASN A 1 96 ? 24.689 -9.472 -24.710 1.00 82.50 96 ASN A C 1
ATOM 692 O O . ASN A 1 96 ? 24.047 -8.803 -25.523 1.00 82.50 96 ASN A O 1
ATOM 696 N N . MET A 1 97 ? 24.389 -9.504 -23.410 1.00 85.31 97 MET A N 1
ATOM 697 C CA . MET A 1 97 ? 23.289 -8.783 -22.770 1.00 85.31 97 MET A CA 1
ATOM 698 C C . MET A 1 97 ? 23.768 -8.219 -21.429 1.00 85.31 97 MET A C 1
ATOM 700 O O . MET A 1 97 ? 24.302 -8.961 -20.608 1.00 85.31 97 MET A O 1
ATOM 704 N N . LYS A 1 98 ? 23.560 -6.923 -21.176 1.00 78.19 98 LYS A N 1
ATOM 705 C CA . LYS A 1 98 ? 23.923 -6.283 -19.899 1.00 78.19 98 LYS A CA 1
ATOM 706 C C . LYS A 1 98 ? 22.755 -5.482 -19.317 1.00 78.19 98 LYS A C 1
ATOM 708 O O . LYS A 1 98 ? 22.140 -4.711 -20.053 1.00 78.19 98 LYS A O 1
ATOM 713 N N . PRO A 1 99 ? 22.435 -5.608 -18.017 1.00 79.00 99 PRO A N 1
ATOM 714 C CA . PRO A 1 99 ? 21.463 -4.727 -17.381 1.00 79.00 99 PRO A CA 1
ATOM 715 C C . PRO A 1 99 ? 21.992 -3.289 -17.362 1.00 79.00 99 PRO A C 1
ATOM 717 O O . PRO A 1 99 ? 23.180 -3.057 -17.161 1.00 79.00 99 PRO A O 1
ATOM 720 N N . THR A 1 100 ? 21.104 -2.321 -17.556 1.00 78.81 100 THR A N 1
ATOM 721 C CA . THR A 1 100 ? 21.445 -0.896 -17.536 1.00 78.81 100 THR A CA 1
ATOM 722 C C . THR A 1 100 ? 20.322 -0.076 -16.908 1.00 78.81 100 THR A C 1
ATOM 724 O O . THR A 1 100 ? 19.192 -0.549 -16.740 1.00 78.81 100 THR A O 1
ATOM 727 N N . ARG A 1 101 ? 20.637 1.161 -16.532 1.00 77.56 101 ARG A N 1
ATOM 728 C CA . ARG A 1 101 ? 19.699 2.116 -15.945 1.00 77.56 101 ARG A CA 1
ATOM 729 C C . ARG A 1 101 ? 19.614 3.342 -16.839 1.00 77.56 101 ARG A C 1
ATOM 731 O O . ARG A 1 101 ? 20.630 3.878 -17.265 1.00 77.56 101 ARG A O 1
ATOM 738 N N . HIS A 1 102 ? 18.391 3.773 -17.102 1.00 77.44 102 HIS A N 1
ATOM 739 C CA . HIS A 1 102 ? 18.084 4.986 -17.850 1.00 77.44 102 HIS A CA 1
ATOM 740 C C . HIS A 1 102 ? 17.291 5.950 -16.973 1.00 77.44 102 HIS A C 1
ATOM 742 O O . HIS A 1 102 ? 16.883 5.588 -15.873 1.00 77.44 102 HIS A O 1
ATOM 748 N N . TYR A 1 103 ? 17.069 7.167 -17.453 1.00 77.38 103 TYR A N 1
ATOM 749 C CA . TYR A 1 103 ? 16.273 8.172 -16.758 1.00 77.38 103 TYR A CA 1
ATOM 750 C C . TYR A 1 103 ? 15.197 8.704 -17.701 1.00 77.38 103 TYR A C 1
ATOM 752 O O . TYR A 1 103 ? 15.465 8.889 -18.889 1.00 77.38 103 TYR A O 1
ATOM 760 N N . ASP A 1 104 ? 13.982 8.901 -17.193 1.00 71.62 104 ASP A N 1
ATOM 761 C CA . ASP A 1 104 ? 12.916 9.580 -17.933 1.00 71.62 104 ASP A CA 1
ATOM 762 C C . ASP A 1 104 ? 13.089 11.114 -17.911 1.00 71.62 104 ASP A C 1
ATOM 764 O O . ASP A 1 104 ? 13.962 11.652 -17.225 1.00 71.62 104 ASP A O 1
ATOM 768 N N . GLU A 1 105 ? 12.245 11.838 -18.658 1.00 64.12 105 GLU A N 1
ATOM 769 C CA . GLU A 1 105 ? 12.240 13.314 -18.690 1.00 64.12 105 GLU A CA 1
ATOM 770 C C . GLU A 1 105 ? 11.986 13.945 -17.304 1.00 64.12 105 GLU A C 1
ATOM 772 O O . GLU A 1 105 ? 12.364 15.088 -17.062 1.00 64.12 105 GLU A O 1
ATOM 777 N N . GLY A 1 106 ? 11.370 13.197 -16.383 1.00 66.50 106 GLY A N 1
ATOM 778 C CA . GLY A 1 106 ? 11.133 13.587 -14.994 1.00 66.50 106 GLY A CA 1
ATOM 779 C C . GLY A 1 106 ? 12.240 13.157 -14.026 1.00 66.50 106 GLY A C 1
ATOM 780 O O . GLY A 1 106 ? 12.051 13.274 -12.816 1.00 66.50 106 GLY A O 1
ATOM 781 N N . GLY A 1 107 ? 13.366 12.636 -14.527 1.00 70.50 107 GLY A N 1
ATOM 782 C CA . GLY A 1 107 ? 14.504 12.180 -13.729 1.00 70.50 107 GLY A CA 1
ATOM 783 C C . GLY A 1 107 ? 14.296 10.845 -13.005 1.00 70.50 107 GLY A C 1
ATOM 784 O O . GLY A 1 107 ? 15.117 10.475 -12.166 1.00 70.50 107 GLY A O 1
ATOM 785 N N . ARG A 1 108 ? 13.226 10.099 -13.296 1.00 72.19 108 ARG A N 1
ATOM 786 C CA . ARG A 1 108 ? 12.962 8.792 -12.678 1.00 72.19 108 ARG A CA 1
ATOM 787 C C . ARG A 1 108 ? 13.800 7.720 -13.346 1.00 72.19 108 ARG A C 1
ATOM 789 O O . ARG A 1 108 ? 13.870 7.644 -14.571 1.00 72.19 108 ARG A O 1
ATOM 796 N N . THR A 1 109 ? 14.376 6.845 -12.534 1.00 78.88 109 THR A N 1
ATOM 797 C CA . THR A 1 109 ? 15.160 5.714 -13.025 1.00 78.88 109 THR A CA 1
ATOM 798 C C . THR A 1 109 ? 14.266 4.696 -13.736 1.00 78.88 109 THR A C 1
ATOM 800 O O . THR A 1 109 ? 13.243 4.265 -13.204 1.00 78.88 109 THR A O 1
ATOM 803 N N . LEU A 1 110 ? 14.697 4.267 -14.915 1.00 81.12 110 LEU A N 1
ATOM 804 C CA . LEU A 1 110 ? 14.111 3.214 -15.730 1.00 81.12 110 LEU A CA 1
ATOM 805 C C . LEU A 1 110 ? 15.073 2.029 -15.807 1.00 81.12 110 LEU A C 1
ATOM 807 O O . LEU A 1 110 ? 16.282 2.208 -15.972 1.00 81.12 110 LEU A O 1
ATOM 811 N N . THR A 1 111 ? 14.546 0.812 -15.737 1.00 81.88 111 THR A N 1
ATOM 812 C CA . THR A 1 111 ? 15.335 -0.394 -15.991 1.00 81.88 111 THR A CA 1
ATOM 813 C C . THR A 1 111 ? 15.388 -0.701 -17.483 1.00 81.88 111 THR A C 1
ATOM 815 O O . THR A 1 111 ? 14.374 -0.717 -18.183 1.00 81.88 111 THR A O 1
ATOM 818 N N . GLY A 1 112 ? 16.595 -0.983 -17.965 1.00 82.62 112 GLY A N 1
ATOM 819 C CA . GLY A 1 112 ? 16.836 -1.409 -19.331 1.00 82.62 112 GLY A CA 1
ATOM 820 C C . GLY A 1 112 ? 17.844 -2.540 -19.432 1.00 82.62 112 GLY A C 1
ATOM 821 O O . GLY A 1 112 ? 18.440 -2.987 -18.450 1.00 82.62 112 GLY A O 1
ATOM 822 N N . MET A 1 113 ? 18.035 -2.990 -20.661 1.00 82.50 113 MET A N 1
ATOM 823 C CA . MET A 1 113 ? 19.008 -3.993 -21.041 1.00 82.50 113 MET A CA 1
ATOM 824 C C . MET A 1 113 ? 19.703 -3.554 -22.324 1.00 82.50 113 MET A C 1
ATOM 826 O O . MET A 1 113 ? 19.047 -3.222 -23.309 1.00 82.50 113 MET A O 1
ATOM 830 N N . LEU A 1 114 ? 21.028 -3.541 -22.303 1.00 83.81 114 LEU A N 1
ATOM 831 C CA . LEU A 1 114 ? 21.852 -3.391 -23.492 1.00 83.81 114 LEU A CA 1
ATOM 832 C C . LEU A 1 114 ? 21.959 -4.756 -24.157 1.00 83.81 114 LEU A C 1
ATOM 834 O O . LEU A 1 114 ? 22.347 -5.731 -23.513 1.00 83.81 114 LEU A O 1
ATOM 838 N N . LEU A 1 115 ? 21.599 -4.816 -25.431 1.00 83.19 115 LEU A N 1
ATOM 839 C CA . LEU A 1 115 ? 21.680 -6.007 -26.263 1.00 83.19 115 LEU A CA 1
ATOM 840 C C . LEU A 1 115 ? 22.743 -5.760 -27.330 1.00 83.19 115 LEU A C 1
ATOM 842 O O . LEU A 1 115 ? 22.626 -4.790 -28.077 1.00 83.19 115 LEU A O 1
ATOM 846 N N . TYR A 1 116 ? 23.761 -6.615 -27.392 1.00 84.19 116 TYR A N 1
ATOM 847 C CA . TYR A 1 116 ? 24.888 -6.483 -28.315 1.00 84.19 116 TYR A CA 1
ATOM 848 C C . TYR A 1 116 ? 24.813 -7.540 -29.413 1.00 84.19 116 TYR A C 1
ATOM 850 O O . TYR A 1 116 ? 24.682 -8.737 -29.137 1.00 84.19 116 TYR A O 1
ATOM 858 N N . PHE A 1 117 ? 24.931 -7.093 -30.656 1.00 86.44 117 PHE A N 1
ATOM 859 C CA . PHE A 1 117 ? 24.739 -7.900 -31.848 1.00 86.44 117 PHE A CA 1
ATOM 860 C C . PHE A 1 117 ? 25.954 -7.852 -32.768 1.00 86.44 117 PHE A C 1
ATOM 862 O O . PHE A 1 117 ? 26.584 -6.809 -32.935 1.00 86.44 117 PHE A O 1
ATOM 869 N N . LEU A 1 118 ? 26.239 -8.986 -33.403 1.00 89.56 118 LEU A N 1
ATOM 870 C CA . LEU A 1 118 ? 27.236 -9.131 -34.458 1.00 89.56 118 LEU A CA 1
ATOM 871 C C . LEU A 1 118 ? 26.529 -9.311 -35.804 1.00 89.56 118 LEU A C 1
ATOM 873 O O . LEU A 1 118 ? 25.651 -10.165 -35.948 1.00 89.56 118 LEU A O 1
ATOM 877 N N . GLN A 1 119 ? 26.905 -8.525 -36.802 1.00 90.81 119 GLN A N 1
ATOM 878 C CA . GLN A 1 119 ? 26.392 -8.625 -38.164 1.00 90.81 119 GLN A CA 1
ATOM 879 C C . GLN A 1 119 ? 27.232 -9.591 -39.009 1.00 90.81 119 GLN A C 1
ATOM 881 O O . GLN A 1 119 ? 28.344 -9.979 -38.653 1.00 90.81 119 GLN A O 1
ATOM 886 N N . ARG A 1 120 ? 26.690 -10.011 -40.160 1.00 89.69 120 ARG A N 1
ATOM 887 C CA . ARG A 1 120 ? 27.379 -10.952 -41.068 1.00 89.69 120 ARG A CA 1
ATOM 888 C C . ARG A 1 120 ? 28.649 -10.366 -41.690 1.00 89.69 120 ARG A C 1
ATOM 890 O O . ARG A 1 120 ? 29.518 -11.131 -42.083 1.00 89.69 120 ARG A O 1
ATOM 897 N N . ASP A 1 121 ? 28.730 -9.044 -41.792 1.00 91.19 121 ASP A N 1
ATOM 898 C CA . ASP A 1 121 ? 29.886 -8.294 -42.292 1.00 91.19 121 ASP A CA 1
ATOM 899 C C . ASP A 1 121 ? 30.966 -8.067 -41.216 1.00 91.19 121 ASP A C 1
ATOM 901 O O . ASP A 1 121 ? 31.972 -7.419 -41.487 1.00 91.19 121 ASP A O 1
ATOM 905 N N . GLY A 1 122 ? 30.775 -8.611 -40.007 1.00 85.88 122 GLY A N 1
ATOM 906 C CA . GLY A 1 122 ? 31.706 -8.477 -38.888 1.00 85.88 122 GLY A CA 1
ATOM 907 C C . GLY A 1 122 ? 31.525 -7.199 -38.070 1.00 85.88 122 GLY A C 1
ATOM 908 O O . GLY A 1 122 ? 32.202 -7.049 -37.056 1.00 85.88 122 GLY A O 1
ATOM 909 N N . ARG A 1 123 ? 30.605 -6.304 -38.458 1.00 89.62 123 ARG A N 1
ATOM 910 C CA . ARG A 1 123 ? 30.289 -5.100 -37.679 1.00 89.62 123 ARG A CA 1
ATOM 911 C C . ARG A 1 123 ? 29.469 -5.443 -36.448 1.00 89.62 123 ARG A C 1
ATOM 913 O O . ARG A 1 123 ? 28.695 -6.404 -36.441 1.00 89.62 123 ARG A O 1
ATOM 920 N N . THR A 1 124 ? 29.605 -4.628 -35.415 1.00 90.38 124 THR A N 1
ATOM 921 C CA . THR A 1 124 ? 28.848 -4.783 -34.177 1.00 90.38 124 THR A CA 1
ATOM 922 C C . THR A 1 124 ? 27.952 -3.591 -33.940 1.00 90.38 124 THR A C 1
ATOM 924 O O . THR A 1 124 ? 28.351 -2.454 -34.162 1.00 90.38 124 THR A O 1
ATOM 927 N N . PHE A 1 125 ? 26.750 -3.851 -33.443 1.00 86.50 125 PHE A N 1
ATOM 928 C CA . PHE A 1 125 ? 25.861 -2.799 -32.978 1.00 86.50 125 PHE A CA 1
ATOM 929 C C . PHE A 1 125 ? 25.196 -3.208 -31.672 1.00 86.50 125 PHE A C 1
ATOM 931 O O . PHE A 1 125 ? 25.109 -4.391 -31.337 1.00 86.50 125 PHE A O 1
ATOM 938 N N . ARG A 1 126 ? 24.678 -2.229 -30.943 1.00 86.00 126 ARG A N 1
ATOM 939 C CA . ARG A 1 126 ? 23.832 -2.452 -29.782 1.00 86.00 126 ARG A CA 1
ATOM 940 C C . ARG A 1 126 ? 22.500 -1.741 -29.902 1.00 86.00 126 ARG A C 1
ATOM 942 O O . ARG A 1 126 ? 22.385 -0.700 -30.545 1.00 86.00 126 ARG A O 1
ATOM 949 N N . CYS A 1 127 ? 21.509 -2.263 -29.195 1.00 83.62 127 CYS A N 1
ATOM 950 C CA . CYS A 1 127 ? 20.271 -1.548 -28.924 1.00 83.62 127 CYS A CA 1
ATOM 951 C C . CYS A 1 127 ? 19.922 -1.611 -27.437 1.00 83.62 127 CYS A C 1
ATOM 953 O O . CYS A 1 127 ? 20.333 -2.522 -26.714 1.00 83.62 127 CYS A O 1
ATOM 955 N N . THR A 1 128 ? 19.132 -0.643 -26.987 1.00 80.94 128 THR A N 1
ATOM 956 C CA . THR A 1 128 ? 18.621 -0.597 -25.618 1.00 80.94 128 THR A CA 1
ATOM 957 C C . THR A 1 128 ? 17.183 -1.096 -25.591 1.00 80.94 128 THR A C 1
ATOM 959 O O . THR A 1 128 ? 16.309 -0.519 -26.233 1.00 80.94 128 THR A O 1
ATOM 962 N N . PHE A 1 129 ? 16.925 -2.135 -24.802 1.00 81.75 129 PHE A N 1
ATOM 963 C CA . PHE A 1 129 ? 15.587 -2.634 -24.514 1.00 81.75 129 PHE A CA 1
ATOM 964 C C . PHE A 1 129 ? 15.151 -2.189 -23.115 1.00 81.75 129 PHE A C 1
ATOM 966 O O . PHE A 1 129 ? 15.698 -2.647 -22.112 1.00 81.75 129 PHE A O 1
ATOM 973 N N . LEU A 1 130 ? 14.178 -1.282 -23.034 1.00 79.69 130 LEU A N 1
ATOM 974 C CA . LEU A 1 130 ? 13.589 -0.854 -21.764 1.00 79.69 130 LEU A CA 1
ATOM 975 C C . LEU A 1 130 ? 12.433 -1.778 -21.387 1.00 79.69 130 LEU A C 1
ATOM 977 O O . LEU A 1 130 ? 11.588 -2.095 -22.222 1.00 79.69 130 LEU A O 1
ATOM 981 N N . TYR A 1 131 ? 12.366 -2.171 -20.118 1.00 82.31 131 TYR A N 1
ATOM 982 C CA . TYR A 1 131 ? 11.281 -3.005 -19.618 1.00 82.31 131 TYR A CA 1
ATOM 983 C C . TYR A 1 131 ? 10.879 -2.598 -18.207 1.00 82.31 131 TYR A C 1
ATOM 985 O O . TYR A 1 131 ? 11.656 -2.024 -17.448 1.00 82.31 131 TYR A O 1
ATOM 993 N N . ARG A 1 132 ? 9.637 -2.925 -17.849 1.00 86.50 132 ARG A N 1
ATOM 994 C CA . ARG A 1 132 ? 9.121 -2.726 -16.498 1.00 86.50 132 ARG A CA 1
ATOM 995 C C . ARG A 1 132 ? 9.237 -4.028 -15.715 1.00 86.50 132 ARG A C 1
ATOM 997 O O . ARG A 1 132 ? 8.484 -4.952 -16.032 1.00 86.50 132 ARG A O 1
ATOM 1004 N N . PRO A 1 133 ? 10.151 -4.152 -14.737 1.00 88.06 133 PRO A N 1
ATOM 1005 C CA . PRO A 1 133 ? 10.158 -5.306 -13.847 1.00 88.06 133 PRO A CA 1
ATOM 1006 C C . PRO A 1 133 ? 8.792 -5.459 -13.180 1.00 88.06 133 PRO A C 1
ATOM 1008 O O . PRO A 1 133 ? 8.163 -4.471 -12.797 1.00 88.06 133 PRO A O 1
ATOM 1011 N N . TYR A 1 134 ? 8.320 -6.697 -13.071 1.00 89.62 134 TYR A N 1
ATOM 1012 C CA . TYR A 1 134 ? 7.005 -6.987 -12.524 1.00 89.62 134 TYR A CA 1
ATOM 1013 C C . TYR A 1 134 ? 7.013 -8.249 -11.671 1.00 89.62 134 TYR A C 1
ATOM 1015 O O . TYR A 1 134 ? 7.845 -9.137 -11.850 1.00 89.62 134 TYR A O 1
ATOM 1023 N N . PHE A 1 135 ? 6.036 -8.345 -10.777 1.00 88.62 135 PHE A N 1
ATOM 1024 C CA . PHE A 1 135 ? 5.715 -9.575 -10.061 1.00 88.62 135 PHE A CA 1
ATOM 1025 C C . PHE A 1 135 ? 4.201 -9.715 -9.890 1.00 88.62 135 PHE A C 1
ATOM 1027 O O . PHE A 1 135 ? 3.442 -8.771 -10.136 1.00 88.62 135 PHE A O 1
ATOM 1034 N N . PHE A 1 136 ? 3.763 -10.916 -9.511 1.00 87.69 136 PHE A N 1
ATOM 1035 C CA . PHE A 1 136 ? 2.351 -11.234 -9.318 1.00 87.69 136 PHE A CA 1
ATOM 1036 C C . PHE A 1 136 ? 2.022 -11.363 -7.836 1.00 87.69 136 PHE A C 1
ATOM 1038 O O . PHE A 1 136 ? 2.787 -11.947 -7.073 1.00 87.69 136 PHE A O 1
ATOM 1045 N N . VAL A 1 137 ? 0.857 -10.850 -7.456 1.00 85.88 137 VAL A N 1
ATOM 1046 C CA . VAL A 1 137 ? 0.277 -11.001 -6.124 1.00 85.88 137 VAL A CA 1
ATOM 1047 C C . VAL A 1 137 ? -0.974 -11.862 -6.239 1.00 85.88 137 VAL A C 1
ATOM 1049 O O . VAL A 1 137 ? -1.897 -11.554 -7.001 1.00 85.88 137 VAL A O 1
ATOM 1052 N N . GLN A 1 138 ? -0.997 -12.948 -5.471 1.00 83.06 138 GLN A N 1
ATOM 1053 C CA . GLN A 1 138 ? -2.147 -13.832 -5.347 1.00 83.06 138 GLN A CA 1
ATOM 1054 C C . GLN A 1 138 ? -2.963 -13.448 -4.109 1.00 83.06 138 GLN A C 1
ATOM 1056 O O . GLN A 1 138 ? -2.457 -13.470 -2.988 1.00 83.06 138 GLN A O 1
ATOM 1061 N N . ALA A 1 139 ? -4.248 -13.153 -4.296 1.00 76.44 139 ALA A N 1
ATOM 1062 C CA . ALA A 1 139 ? -5.180 -12.941 -3.193 1.00 76.44 139 ALA A CA 1
ATOM 1063 C C . ALA A 1 139 ? -5.860 -14.262 -2.803 1.00 76.44 139 ALA A C 1
ATOM 1065 O O . ALA A 1 139 ? -6.280 -15.028 -3.672 1.00 76.44 139 ALA A O 1
ATOM 1066 N N . LYS A 1 140 ? -5.990 -14.535 -1.497 1.00 69.06 140 LYS A N 1
ATOM 1067 C CA . LYS A 1 140 ? -6.632 -15.770 -1.010 1.00 69.06 140 LYS A CA 1
ATOM 1068 C C . LYS A 1 140 ? -8.163 -15.710 -1.033 1.00 69.06 140 LYS A C 1
ATOM 1070 O O . LYS A 1 140 ? -8.770 -16.723 -1.363 1.00 69.06 140 LYS A O 1
ATOM 1075 N N . ARG A 1 141 ? -8.793 -14.587 -0.651 1.00 58.59 141 ARG A N 1
ATOM 1076 C CA . ARG A 1 141 ? -10.264 -14.501 -0.472 1.00 58.59 141 ARG A CA 1
ATOM 1077 C C . ARG A 1 141 ? -10.903 -13.111 -0.670 1.00 58.59 141 ARG A C 1
ATOM 1079 O O . ARG A 1 141 ? -12.093 -12.975 -0.418 1.00 58.59 141 ARG A O 1
ATOM 1086 N N . GLU A 1 142 ? -10.160 -12.092 -1.101 1.00 59.91 142 GLU A N 1
ATOM 1087 C CA . GLU A 1 142 ? -10.668 -10.709 -1.172 1.00 59.91 142 GLU A CA 1
ATOM 1088 C C . GLU A 1 142 ? -10.980 -10.231 -2.597 1.00 59.91 142 GLU A C 1
ATOM 1090 O O . GLU A 1 142 ? -10.497 -10.799 -3.578 1.00 59.91 142 GLU A O 1
ATOM 1095 N N .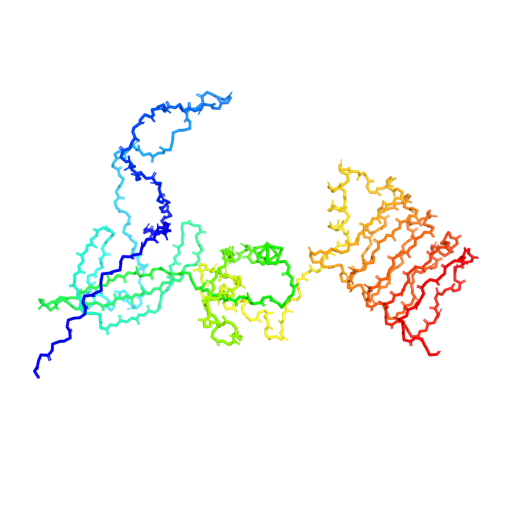 SER A 1 143 ? -11.781 -9.161 -2.691 1.00 74.31 143 SER A N 1
ATOM 1096 C CA . SER A 1 143 ? -12.038 -8.412 -3.926 1.00 74.31 143 SER A CA 1
ATOM 1097 C C . SER A 1 143 ? -10.717 -7.937 -4.540 1.00 74.31 143 SER A C 1
ATOM 1099 O O . SER A 1 143 ? -10.026 -7.081 -3.982 1.00 74.31 143 SER A O 1
ATOM 1101 N N . LEU A 1 144 ? -10.360 -8.507 -5.693 1.00 79.81 144 LEU A N 1
ATOM 1102 C CA . LEU A 1 144 ? -9.117 -8.195 -6.402 1.00 79.81 144 LEU A CA 1
ATOM 1103 C C . LEU A 1 144 ? -9.028 -6.723 -6.808 1.00 79.81 144 LEU A C 1
ATOM 1105 O O . LEU A 1 144 ? -7.932 -6.171 -6.814 1.00 79.81 144 LEU A O 1
ATOM 1109 N N . ASP A 1 145 ? -10.162 -6.090 -7.105 1.00 81.88 145 ASP A N 1
ATOM 1110 C CA . ASP A 1 145 ? -10.222 -4.675 -7.470 1.00 81.88 145 ASP A CA 1
ATOM 1111 C C . ASP A 1 145 ? -9.812 -3.776 -6.302 1.00 81.88 145 ASP A C 1
ATOM 1113 O O . ASP A 1 145 ? -8.931 -2.930 -6.445 1.00 81.88 145 ASP A O 1
ATOM 1117 N N . SER A 1 146 ? -10.360 -4.027 -5.110 1.00 80.12 146 SER A N 1
ATOM 1118 C CA . SER A 1 146 ? -10.002 -3.270 -3.907 1.00 80.12 146 SER A CA 1
ATOM 1119 C C . SER A 1 146 ? -8.527 -3.453 -3.546 1.00 80.12 146 SER A C 1
ATOM 1121 O O . SER A 1 146 ? -7.843 -2.486 -3.214 1.00 80.12 146 SER A O 1
ATOM 1123 N N . LEU A 1 147 ? -8.009 -4.680 -3.656 1.00 82.44 147 LEU A N 1
ATOM 1124 C CA . LEU A 1 147 ? -6.600 -4.960 -3.386 1.00 82.44 147 LEU A CA 1
ATOM 1125 C C . LEU A 1 147 ? -5.675 -4.311 -4.427 1.00 82.44 147 LEU A C 1
ATOM 1127 O O . LEU A 1 147 ? -4.631 -3.772 -4.059 1.00 82.44 147 LEU A O 1
ATOM 1131 N N . ARG A 1 148 ? -6.055 -4.319 -5.711 1.00 85.88 148 ARG A N 1
ATOM 1132 C CA . ARG A 1 148 ? -5.326 -3.624 -6.782 1.00 85.88 148 ARG A CA 1
ATOM 1133 C C . ARG A 1 148 ? -5.201 -2.139 -6.461 1.00 85.88 148 ARG A C 1
ATOM 1135 O O . ARG A 1 148 ? -4.099 -1.605 -6.551 1.00 85.88 148 ARG A O 1
ATOM 1142 N N . ASP A 1 149 ? -6.297 -1.496 -6.068 1.00 82.50 149 ASP A N 1
ATOM 1143 C CA . ASP A 1 149 ? -6.325 -0.057 -5.790 1.00 82.50 149 ASP A CA 1
ATOM 1144 C C . ASP A 1 149 ? -5.470 0.299 -4.569 1.00 82.50 149 ASP A C 1
ATOM 1146 O O . ASP A 1 149 ? -4.693 1.253 -4.611 1.00 82.50 149 ASP A O 1
ATOM 1150 N N . ILE A 1 150 ? -5.518 -0.527 -3.520 1.00 81.62 150 ILE A N 1
ATOM 1151 C CA . ILE A 1 150 ? -4.658 -0.374 -2.338 1.00 81.62 150 ILE A CA 1
ATOM 1152 C C . ILE A 1 150 ? -3.178 -0.504 -2.715 1.00 81.62 150 ILE A C 1
ATOM 1154 O O . ILE A 1 150 ? -2.355 0.296 -2.270 1.00 81.62 150 ILE A O 1
ATOM 1158 N N . LEU A 1 151 ? -2.815 -1.496 -3.532 1.00 82.94 151 LEU A N 1
ATOM 1159 C CA . LEU A 1 151 ? -1.430 -1.694 -3.970 1.00 82.94 151 LEU A CA 1
ATOM 1160 C C . LEU A 1 151 ? -0.959 -0.558 -4.889 1.00 82.94 151 LEU A C 1
ATOM 1162 O O . LEU A 1 151 ? 0.175 -0.097 -4.750 1.00 82.94 151 LEU A O 1
ATOM 1166 N N . ALA A 1 152 ? -1.829 -0.068 -5.775 1.00 84.12 152 ALA A N 1
ATOM 1167 C CA . ALA A 1 152 ? -1.551 1.081 -6.631 1.00 84.12 152 ALA A CA 1
ATOM 1168 C C . ALA A 1 152 ? -1.294 2.349 -5.806 1.00 84.12 152 ALA A C 1
ATOM 1170 O O . ALA A 1 152 ? -0.322 3.059 -6.054 1.00 84.12 152 ALA A O 1
ATOM 1171 N N . GLN A 1 153 ? -2.120 2.598 -4.786 1.00 82.38 153 GLN A N 1
ATOM 1172 C CA . GLN A 1 153 ? -1.949 3.730 -3.881 1.00 82.38 153 GLN A CA 1
ATOM 1173 C C . GLN A 1 153 ? -0.690 3.585 -3.015 1.00 82.38 153 GLN A C 1
ATOM 1175 O O . GLN A 1 153 ? 0.040 4.553 -2.809 1.00 82.38 153 GLN A O 1
ATOM 1180 N N . ARG A 1 154 ? -0.404 2.373 -2.524 1.00 81.06 154 ARG A N 1
ATOM 1181 C CA . ARG A 1 154 ? 0.750 2.098 -1.656 1.00 81.06 154 ARG A CA 1
ATOM 1182 C C . ARG A 1 154 ? 2.084 2.371 -2.342 1.00 81.06 154 ARG A C 1
ATOM 1184 O O . ARG A 1 154 ? 2.984 2.899 -1.697 1.00 81.06 154 ARG A O 1
ATOM 1191 N N . PHE A 1 155 ? 2.205 2.009 -3.617 1.00 84.62 155 PHE A N 1
ATOM 1192 C CA . PHE A 1 155 ? 3.447 2.148 -4.385 1.00 84.62 155 PHE A CA 1
ATOM 1193 C C . PHE A 1 155 ? 3.374 3.259 -5.443 1.00 84.62 155 PHE A C 1
ATOM 1195 O O . PHE A 1 155 ? 4.076 3.225 -6.459 1.00 84.62 155 PHE A O 1
ATOM 1202 N N . GLN A 1 156 ? 2.506 4.254 -5.227 1.00 82.88 156 GLN A N 1
ATOM 1203 C CA . GLN A 1 156 ? 2.320 5.373 -6.151 1.00 82.88 156 GLN A CA 1
ATOM 1204 C C . GLN A 1 156 ? 3.617 6.177 -6.342 1.00 82.88 156 GLN A C 1
ATOM 1206 O O . GLN A 1 156 ? 3.920 6.606 -7.456 1.00 82.88 156 GLN A O 1
ATOM 1211 N N . ASN A 1 157 ? 4.415 6.326 -5.279 1.00 83.19 157 ASN A N 1
ATOM 1212 C CA . ASN A 1 157 ? 5.696 7.040 -5.310 1.00 83.19 157 ASN A CA 1
ATOM 1213 C C . ASN A 1 157 ? 6.764 6.290 -6.118 1.00 83.19 157 ASN A C 1
ATOM 1215 O O . ASN A 1 157 ? 7.603 6.907 -6.768 1.00 83.19 157 ASN A O 1
ATOM 1219 N N . GLU A 1 158 ? 6.712 4.960 -6.117 1.00 83.19 158 GLU A N 1
ATOM 1220 C CA . GLU A 1 158 ? 7.551 4.090 -6.940 1.00 83.19 158 GLU A CA 1
ATOM 1221 C C . GLU A 1 158 ? 7.065 4.009 -8.402 1.00 83.19 158 GLU A C 1
ATOM 1223 O O . GLU A 1 158 ? 7.697 3.346 -9.224 1.00 83.19 158 GLU A O 1
ATOM 1228 N N . GLY A 1 159 ? 5.962 4.683 -8.754 1.00 82.44 159 GLY A N 1
ATOM 1229 C CA . GLY A 1 159 ? 5.415 4.711 -10.110 1.00 82.44 159 GLY A CA 1
ATOM 1230 C C . GLY A 1 159 ? 4.828 3.373 -10.560 1.00 82.44 159 GLY A C 1
ATOM 1231 O O . GLY A 1 159 ? 4.901 3.050 -11.750 1.00 82.44 159 GLY A O 1
ATOM 1232 N N . VAL A 1 160 ? 4.293 2.584 -9.618 1.00 87.19 160 VAL A N 1
ATOM 1233 C CA . VAL A 1 160 ? 3.716 1.268 -9.909 1.00 87.19 160 VAL A CA 1
ATOM 1234 C C . VAL A 1 160 ? 2.553 1.375 -10.896 1.00 87.19 160 VAL A C 1
ATOM 1236 O O . VAL A 1 160 ? 1.725 2.285 -10.837 1.00 87.19 160 VAL A O 1
ATOM 1239 N N . HIS A 1 161 ? 2.452 0.392 -11.780 1.00 89.00 161 HIS A N 1
ATOM 1240 C CA . HIS A 1 161 ? 1.261 0.125 -12.567 1.00 89.00 161 HIS A CA 1
ATOM 1241 C C . HIS A 1 161 ? 0.679 -1.221 -12.134 1.00 89.00 161 HIS A C 1
ATOM 1243 O O . HIS A 1 161 ? 1.335 -2.254 -12.291 1.00 89.00 161 HIS A O 1
ATOM 1249 N N . ALA A 1 162 ? -0.523 -1.193 -11.559 1.00 88.44 162 ALA A N 1
ATOM 1250 C CA . ALA A 1 162 ? -1.225 -2.372 -11.071 1.00 88.44 162 ALA A CA 1
ATOM 1251 C C . ALA A 1 162 ? -2.362 -2.749 -12.028 1.00 88.44 162 ALA A C 1
ATOM 1253 O O . ALA A 1 162 ? -3.245 -1.937 -12.297 1.00 88.44 162 ALA A O 1
ATOM 1254 N N . GLU A 1 163 ? -2.365 -3.990 -12.505 1.00 89.88 163 GLU A N 1
ATOM 1255 C CA . GLU A 1 163 ? -3.405 -4.529 -13.387 1.00 89.88 163 GLU A CA 1
ATOM 1256 C C . GLU A 1 163 ? -3.835 -5.929 -12.930 1.00 89.88 163 GLU A C 1
ATOM 1258 O O . GLU A 1 163 ? -3.039 -6.680 -12.366 1.00 89.88 163 GLU A O 1
ATOM 1263 N N . ILE A 1 164 ? -5.099 -6.290 -13.157 1.00 89.19 164 ILE A N 1
ATOM 1264 C CA . ILE A 1 164 ? -5.590 -7.652 -12.912 1.00 89.19 164 ILE A CA 1
ATOM 1265 C C . ILE A 1 164 ? -5.416 -8.440 -14.205 1.00 89.19 164 ILE A C 1
ATOM 1267 O O . ILE A 1 164 ? -5.879 -8.012 -15.259 1.00 89.19 164 ILE A O 1
ATOM 1271 N N . VAL A 1 165 ? -4.755 -9.590 -14.119 1.00 89.25 165 VAL A N 1
ATOM 1272 C CA . VAL A 1 165 ? -4.456 -10.444 -15.268 1.00 89.25 165 VAL A CA 1
ATOM 1273 C C . VAL A 1 165 ? -4.882 -11.879 -15.011 1.00 89.25 165 VAL A C 1
ATOM 1275 O O . VAL A 1 165 ? -4.739 -12.402 -13.903 1.00 89.25 165 VAL A O 1
ATOM 1278 N N . ASP A 1 166 ? -5.361 -12.528 -16.067 1.00 87.69 166 ASP A N 1
ATOM 1279 C CA . ASP A 1 166 ? -5.625 -13.960 -16.076 1.00 87.69 166 ASP A CA 1
ATOM 1280 C C . ASP A 1 166 ? -4.337 -14.719 -16.409 1.00 87.69 166 ASP A C 1
ATOM 1282 O O . ASP A 1 166 ? -3.683 -14.476 -17.430 1.00 87.69 166 ASP A O 1
ATOM 1286 N N . LYS A 1 167 ? -3.960 -15.653 -15.539 1.00 85.19 167 LYS A N 1
ATOM 1287 C CA . LYS A 1 167 ? -2.753 -16.467 -15.669 1.00 85.19 167 LYS A CA 1
ATOM 1288 C C . LYS A 1 167 ? -3.070 -17.943 -15.530 1.00 85.19 167 LYS A C 1
ATOM 1290 O O . LYS A 1 167 ? -3.919 -18.342 -14.741 1.00 85.19 167 LYS A O 1
ATOM 1295 N N . GLU A 1 168 ? -2.371 -18.755 -16.305 1.00 82.00 168 GLU A N 1
ATOM 1296 C CA . GLU A 1 168 ? -2.442 -20.205 -16.169 1.00 82.00 168 GLU A CA 1
ATOM 1297 C C . GLU A 1 168 ? -1.718 -20.616 -14.889 1.00 82.00 168 GLU A C 1
ATOM 1299 O O . GLU A 1 168 ? -0.577 -20.218 -14.655 1.00 82.00 168 GLU A O 1
ATOM 1304 N N . ASP A 1 169 ? -2.416 -21.371 -14.048 1.00 77.75 169 ASP A N 1
ATOM 1305 C CA . ASP A 1 169 ? -1.883 -21.924 -12.811 1.00 77.75 169 ASP A CA 1
ATOM 1306 C C . ASP A 1 169 ? -2.100 -23.435 -12.839 1.00 77.75 169 ASP A C 1
ATOM 1308 O O . ASP A 1 169 ? -3.199 -23.918 -12.565 1.00 77.75 169 ASP A O 1
ATOM 1312 N N . LEU A 1 170 ? -1.040 -24.164 -13.196 1.00 75.12 170 LEU A N 1
ATOM 1313 C CA . LEU A 1 170 ? -1.044 -25.625 -13.307 1.00 75.12 170 LEU A CA 1
ATOM 1314 C C . LEU A 1 170 ? -1.294 -26.323 -11.958 1.00 75.12 170 LEU A C 1
ATOM 1316 O O . LEU A 1 170 ? -1.595 -27.511 -11.938 1.00 75.12 170 LEU A O 1
ATOM 1320 N N . ALA A 1 171 ? -1.187 -25.604 -10.834 1.00 73.12 171 ALA A N 1
ATOM 1321 C CA . ALA A 1 171 ? -1.491 -26.138 -9.510 1.00 73.12 171 ALA A CA 1
ATOM 1322 C C . ALA A 1 171 ? -2.987 -26.056 -9.150 1.00 73.12 171 ALA A C 1
ATOM 1324 O O . ALA A 1 171 ? -3.390 -26.573 -8.109 1.00 73.12 171 ALA A O 1
ATOM 1325 N N . MET A 1 172 ? -3.830 -25.412 -9.967 1.00 69.31 172 MET A N 1
ATOM 1326 C CA . MET A 1 172 ? -5.282 -25.476 -9.776 1.00 69.31 172 MET A CA 1
ATOM 1327 C C . MET A 1 172 ? -5.819 -26.833 -10.214 1.00 69.31 172 MET A C 1
ATOM 1329 O O . MET A 1 172 ? -5.511 -27.285 -11.310 1.00 69.31 172 MET A O 1
ATOM 1333 N N . GLU A 1 173 ? -6.703 -27.435 -9.421 1.00 69.88 173 GLU A N 1
ATOM 1334 C CA . GLU A 1 173 ? -7.342 -28.718 -9.759 1.00 69.88 173 GLU A CA 1
ATOM 1335 C C . GLU A 1 173 ? -8.038 -28.684 -11.137 1.00 69.88 173 GLU A C 1
ATOM 1337 O O . GLU A 1 173 ? -7.968 -29.647 -11.895 1.00 69.88 173 GLU A O 1
ATOM 1342 N N . ASP A 1 174 ? -8.585 -27.529 -11.527 1.00 72.75 174 ASP A N 1
ATOM 1343 C CA . ASP A 1 174 ? -9.321 -27.341 -12.783 1.00 72.75 174 ASP A CA 1
ATOM 1344 C C . ASP A 1 174 ? -8.493 -26.740 -13.943 1.00 72.75 174 ASP A C 1
ATOM 1346 O O . ASP A 1 174 ? -9.054 -26.237 -14.919 1.00 72.75 174 ASP A O 1
ATOM 1350 N N . HIS A 1 175 ? -7.160 -26.712 -13.875 1.00 73.56 175 HIS A N 1
ATOM 1351 C CA . HIS A 1 175 ? -6.345 -26.056 -14.917 1.00 73.56 175 HIS A CA 1
ATOM 1352 C C . HIS A 1 175 ? -6.505 -26.694 -16.312 1.00 73.56 175 HIS A C 1
ATOM 1354 O O . HIS A 1 175 ? -6.379 -26.021 -17.335 1.00 73.56 175 HIS A O 1
ATOM 1360 N N . ILE A 1 176 ? -6.845 -27.984 -16.355 1.00 72.31 176 ILE A N 1
ATOM 1361 C CA . ILE A 1 176 ? -6.938 -28.805 -17.573 1.00 72.31 176 ILE A CA 1
ATOM 1362 C C . ILE A 1 176 ? -8.152 -28.425 -18.441 1.00 72.31 176 ILE A C 1
ATOM 1364 O O . ILE A 1 176 ? -8.143 -28.635 -19.650 1.00 72.31 176 ILE A O 1
ATOM 1368 N N . ILE A 1 177 ? -9.183 -27.806 -17.853 1.00 78.06 177 ILE A N 1
ATOM 1369 C CA . ILE A 1 177 ? -10.355 -27.286 -18.581 1.00 78.06 177 ILE A CA 1
ATOM 1370 C C . ILE A 1 177 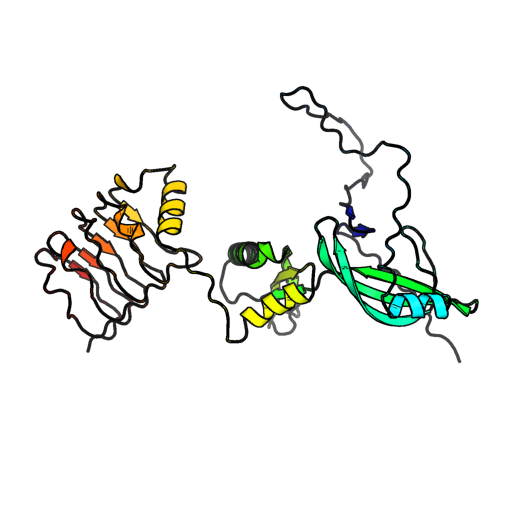? -10.166 -25.830 -19.050 1.00 78.06 177 ILE A C 1
ATOM 1372 O O . ILE A 1 177 ? -11.127 -25.171 -19.443 1.00 78.06 177 ILE A O 1
ATOM 1376 N N . GLY A 1 178 ? -8.936 -25.303 -18.993 1.00 74.88 178 GLY A N 1
ATOM 1377 C CA . GLY A 1 178 ? -8.598 -23.950 -19.447 1.00 74.88 178 GLY A CA 1
ATOM 1378 C C . GLY A 1 178 ? -8.956 -22.837 -18.457 1.00 74.88 178 GLY A C 1
ATOM 1379 O O . GLY A 1 178 ? -8.934 -21.659 -18.824 1.00 74.88 178 GLY A O 1
ATOM 1380 N N . ARG A 1 179 ? -9.282 -23.172 -17.198 1.00 75.06 179 ARG A N 1
ATOM 1381 C CA . ARG A 1 179 ? -9.510 -22.163 -16.154 1.00 75.06 179 ARG A CA 1
ATOM 1382 C C . ARG A 1 179 ? -8.200 -21.458 -15.807 1.00 75.06 179 ARG A C 1
ATOM 1384 O O . ARG A 1 179 ? -7.203 -22.092 -15.474 1.00 75.06 179 ARG A O 1
ATOM 1391 N N . LYS A 1 180 ? -8.232 -20.126 -15.836 1.00 81.75 180 LYS A N 1
ATOM 1392 C CA . LYS A 1 180 ? -7.115 -19.250 -15.462 1.00 81.75 180 LYS A CA 1
ATOM 1393 C C . LYS A 1 180 ? -7.355 -18.646 -14.081 1.00 81.75 180 LYS A C 1
ATOM 1395 O O . LYS A 1 180 ? -8.492 -18.368 -13.703 1.00 81.75 180 LYS A O 1
ATOM 1400 N N . ARG A 1 181 ? -6.280 -18.435 -13.326 1.00 82.56 181 ARG A N 1
ATOM 1401 C CA . ARG A 1 181 ? -6.304 -17.721 -12.052 1.00 82.56 181 ARG A CA 1
ATOM 1402 C C . ARG A 1 181 ? -6.169 -16.224 -12.303 1.00 82.56 181 ARG A C 1
ATOM 1404 O O . ARG A 1 181 ? -5.251 -15.786 -12.993 1.00 82.56 181 ARG A O 1
ATOM 1411 N N . LYS A 1 182 ? -7.031 -15.438 -11.663 1.00 85.44 182 LYS A N 1
ATOM 1412 C CA . LYS A 1 182 ? -6.868 -13.985 -11.594 1.00 85.44 182 LYS A CA 1
ATOM 1413 C C . LYS A 1 182 ? -5.785 -13.620 -10.584 1.00 85.44 182 LYS A C 1
ATOM 1415 O O . LYS A 1 182 ? -5.853 -14.025 -9.423 1.00 85.44 182 LYS A O 1
ATOM 1420 N N . MET A 1 183 ? -4.803 -12.846 -11.026 1.00 86.50 183 MET A N 1
ATOM 1421 C CA . MET A 1 183 ? -3.717 -12.326 -10.195 1.00 86.50 183 MET A CA 1
ATOM 1422 C C . MET A 1 183 ? -3.529 -10.833 -10.440 1.00 86.50 183 MET A C 1
ATOM 1424 O O . MET A 1 183 ? -3.882 -10.324 -11.502 1.00 86.50 183 MET A O 1
ATOM 1428 N N . ILE A 1 184 ? -2.949 -10.130 -9.470 1.00 87.38 184 ILE A N 1
ATOM 1429 C CA . ILE A 1 184 ? -2.590 -8.720 -9.636 1.00 87.38 184 ILE A CA 1
ATOM 1430 C C . ILE A 1 184 ? -1.142 -8.665 -10.106 1.00 87.38 184 ILE A C 1
ATOM 1432 O O . ILE A 1 184 ? -0.250 -9.161 -9.422 1.00 87.38 184 ILE A O 1
ATOM 1436 N N . LYS A 1 185 ? -0.898 -8.070 -11.269 1.00 90.31 185 LYS A N 1
ATOM 1437 C CA . LYS A 1 185 ? 0.441 -7.796 -11.784 1.00 90.31 185 LYS A CA 1
ATOM 1438 C C . LYS A 1 185 ? 0.837 -6.378 -11.394 1.00 90.31 185 LYS A C 1
ATOM 1440 O O . LYS A 1 185 ? 0.189 -5.417 -11.803 1.00 90.31 185 LYS A O 1
ATOM 1445 N N . LEU A 1 186 ? 1.912 -6.257 -10.623 1.00 88.50 186 LEU A N 1
ATOM 1446 C CA . LEU A 1 186 ? 2.519 -4.976 -10.271 1.00 88.50 186 LEU A CA 1
ATOM 1447 C C . LEU A 1 186 ? 3.754 -4.768 -11.138 1.00 88.50 186 LEU A C 1
ATOM 1449 O O . LEU A 1 186 ? 4.679 -5.573 -11.076 1.00 88.50 186 LEU A O 1
ATOM 1453 N N . SER A 1 187 ? 3.758 -3.713 -11.949 1.00 90.25 187 SER A N 1
ATOM 1454 C CA . SER A 1 187 ? 4.858 -3.366 -12.854 1.00 90.25 187 SER A CA 1
ATOM 1455 C C . SER A 1 187 ? 5.513 -2.060 -12.416 1.00 90.25 187 SER A C 1
ATOM 1457 O O . SER A 1 187 ? 4.820 -1.069 -12.199 1.00 90.25 187 SER A O 1
ATOM 1459 N N . PHE A 1 188 ? 6.839 -2.034 -12.327 1.00 89.94 188 PHE A N 1
ATOM 1460 C CA . PHE A 1 188 ? 7.610 -0.901 -11.817 1.00 89.94 188 PHE A CA 1
ATOM 1461 C C . PHE A 1 188 ? 8.485 -0.293 -12.918 1.00 89.94 188 PHE A C 1
ATOM 1463 O O . PHE A 1 188 ? 8.907 -1.010 -13.822 1.00 89.94 188 PHE A O 1
ATOM 1470 N N . PRO A 1 189 ? 8.794 1.013 -12.871 1.00 85.62 189 PRO A N 1
ATOM 1471 C CA . PRO A 1 189 ? 9.760 1.633 -13.776 1.00 85.62 189 PRO A CA 1
ATOM 1472 C C . PRO A 1 189 ? 11.193 1.129 -13.550 1.00 85.62 189 PRO A C 1
ATOM 1474 O O . PRO A 1 189 ? 11.948 1.019 -14.511 1.00 85.62 189 PRO A O 1
ATOM 1477 N N . SER A 1 190 ? 11.555 0.789 -12.305 1.00 87.06 190 SER A N 1
ATOM 1478 C CA . SER A 1 190 ? 12.905 0.360 -11.925 1.00 87.06 190 SER A CA 1
ATOM 1479 C C . SER A 1 190 ? 12.927 -0.936 -11.111 1.00 87.06 190 SER A C 1
ATOM 1481 O O . SER A 1 190 ? 11.992 -1.258 -10.371 1.00 87.06 190 SER A O 1
ATOM 1483 N N . THR A 1 191 ? 14.038 -1.670 -11.204 1.00 84.88 191 THR A N 1
ATOM 1484 C CA . THR A 1 191 ? 14.320 -2.861 -10.389 1.00 84.88 191 THR A CA 1
ATOM 1485 C C . THR A 1 191 ? 14.446 -2.518 -8.915 1.00 84.88 191 THR A C 1
ATOM 1487 O O . THR A 1 191 ? 14.030 -3.310 -8.082 1.00 84.88 191 THR A O 1
ATOM 1490 N N . GLU A 1 192 ? 14.933 -1.325 -8.570 1.00 84.69 192 GLU A N 1
ATOM 1491 C CA . GLU A 1 192 ? 14.970 -0.853 -7.182 1.00 84.69 192 GLU A CA 1
ATOM 1492 C C . GLU A 1 192 ? 13.568 -0.665 -6.603 1.00 84.69 192 GLU A C 1
ATOM 1494 O O . GLU A 1 192 ? 13.304 -1.131 -5.496 1.00 84.69 192 GLU A O 1
ATOM 1499 N N . GLY A 1 193 ? 12.649 -0.056 -7.362 1.00 82.81 193 GLY A N 1
ATOM 1500 C CA . GLY A 1 193 ? 11.248 0.081 -6.957 1.00 82.81 193 GLY A CA 1
ATOM 1501 C C . GLY A 1 193 ? 10.573 -1.279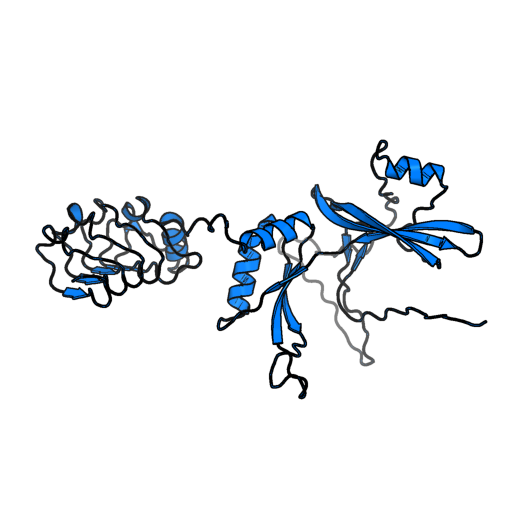 -6.766 1.00 82.81 193 GLY A C 1
ATOM 1502 O O . GLY A 1 193 ? 9.923 -1.507 -5.746 1.00 82.81 193 GLY A O 1
ATOM 1503 N N . SER A 1 194 ? 10.805 -2.213 -7.695 1.00 83.69 194 SER A N 1
ATOM 1504 C CA . SER A 1 194 ? 10.301 -3.589 -7.591 1.00 83.69 194 SER A CA 1
ATOM 1505 C C . SER A 1 194 ? 10.876 -4.329 -6.378 1.00 83.69 194 SER A C 1
ATOM 1507 O O . SER A 1 194 ? 10.128 -4.940 -5.619 1.00 83.69 194 SER A O 1
ATOM 1509 N N . ASN A 1 195 ? 12.191 -4.262 -6.161 1.00 83.69 195 ASN A N 1
ATOM 1510 C CA . ASN A 1 195 ? 12.855 -4.946 -5.050 1.00 83.69 195 ASN A CA 1
ATOM 1511 C C . ASN A 1 195 ? 12.410 -4.378 -3.704 1.00 83.69 195 ASN A C 1
ATOM 1513 O O . ASN A 1 195 ? 12.146 -5.143 -2.783 1.00 83.69 195 ASN A O 1
ATOM 1517 N N . LYS A 1 196 ? 12.253 -3.053 -3.605 1.00 82.62 196 LYS A N 1
ATOM 1518 C CA . LYS A 1 196 ? 11.705 -2.392 -2.417 1.00 82.62 196 LYS A CA 1
ATOM 1519 C C . LYS A 1 196 ? 10.287 -2.883 -2.117 1.00 82.62 196 LYS A C 1
ATOM 1521 O O . LYS A 1 196 ? 9.974 -3.178 -0.966 1.00 82.62 196 LYS A O 1
ATOM 1526 N N . ALA A 1 197 ? 9.443 -3.020 -3.142 1.00 80.00 197 ALA A N 1
ATOM 1527 C CA . ALA A 1 197 ? 8.092 -3.555 -2.994 1.00 80.00 197 ALA A CA 1
ATOM 1528 C C . ALA A 1 197 ? 8.077 -5.026 -2.534 1.00 80.00 197 ALA A C 1
ATOM 1530 O O . ALA A 1 197 ? 7.230 -5.393 -1.725 1.00 80.00 197 ALA A O 1
ATOM 1531 N N . GLN A 1 198 ? 9.033 -5.845 -2.981 1.00 74.19 198 GLN A N 1
ATOM 1532 C CA . GLN A 1 198 ? 9.159 -7.257 -2.584 1.00 74.19 198 GLN A CA 1
ATOM 1533 C C . GLN A 1 198 ? 9.792 -7.448 -1.193 1.00 74.19 198 GLN A C 1
ATOM 1535 O O . GLN A 1 198 ? 9.390 -8.336 -0.437 1.00 74.19 198 GLN A O 1
ATOM 1540 N N . SER A 1 199 ? 10.761 -6.607 -0.816 1.00 66.38 199 SER A N 1
ATOM 1541 C CA . SER A 1 199 ? 11.406 -6.656 0.505 1.00 66.38 199 SER A CA 1
ATOM 1542 C C . SER A 1 199 ? 1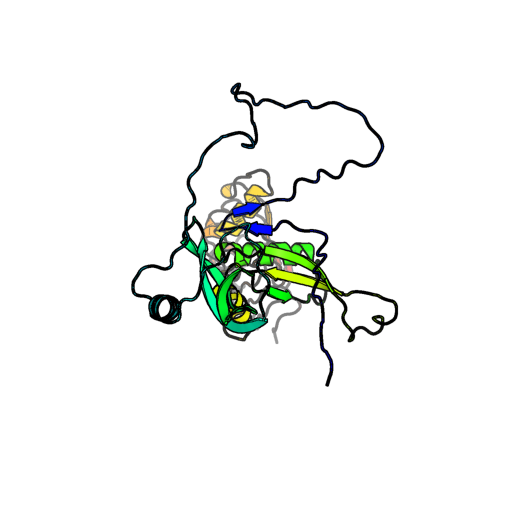0.464 -6.225 1.628 1.00 66.38 199 SER A C 1
ATOM 1544 O O . SER A 1 199 ? 10.636 -6.632 2.773 1.00 66.38 199 SER A O 1
ATOM 1546 N N . LEU A 1 200 ? 9.443 -5.428 1.300 1.00 55.41 200 LEU A N 1
ATOM 1547 C CA . LEU A 1 200 ? 8.375 -5.044 2.222 1.00 55.41 200 LEU A CA 1
ATOM 1548 C C . LEU A 1 200 ? 7.484 -6.223 2.656 1.00 55.41 200 LEU A C 1
ATOM 1550 O O . LEU A 1 200 ? 6.729 -6.053 3.606 1.00 55.41 200 LEU A O 1
ATOM 1554 N N . ASP A 1 201 ? 7.573 -7.387 2.006 1.00 50.97 201 ASP A N 1
ATOM 1555 C CA . ASP A 1 201 ? 6.778 -8.586 2.322 1.00 50.97 201 ASP A CA 1
ATOM 1556 C C . ASP A 1 201 ? 7.558 -9.610 3.185 1.00 50.97 201 ASP A C 1
ATOM 1558 O O . ASP A 1 201 ? 6.977 -10.413 3.912 1.00 50.97 201 ASP A O 1
ATOM 1562 N N . HIS A 1 202 ? 8.898 -9.542 3.190 1.00 44.28 202 HIS A N 1
ATOM 1563 C CA . HIS A 1 202 ? 9.779 -10.510 3.861 1.00 44.28 202 HIS A CA 1
ATOM 1564 C C . HIS A 1 202 ? 10.258 -10.020 5.241 1.00 44.28 202 HIS A C 1
ATOM 1566 O O . HIS A 1 202 ? 11.443 -9.795 5.475 1.00 44.28 202 HIS A O 1
ATOM 1572 N N . GLY A 1 203 ? 9.324 -9.869 6.184 1.00 41.75 203 GLY A N 1
ATOM 1573 C CA . GLY A 1 203 ? 9.632 -9.921 7.623 1.00 41.75 203 GLY A CA 1
ATOM 1574 C C . GLY A 1 203 ? 10.175 -8.655 8.300 1.00 41.75 203 GLY A C 1
ATOM 1575 O O . GLY A 1 203 ? 10.378 -8.683 9.510 1.00 41.75 203 GLY A O 1
ATOM 1576 N N . ASN A 1 204 ? 10.357 -7.537 7.591 1.00 41.59 204 ASN A N 1
ATOM 1577 C CA . ASN A 1 204 ? 10.661 -6.248 8.232 1.00 41.59 204 ASN A CA 1
ATOM 1578 C C . ASN A 1 204 ? 10.057 -5.058 7.469 1.00 41.59 204 ASN A C 1
ATOM 1580 O O . ASN A 1 204 ? 10.737 -4.109 7.080 1.00 41.59 204 ASN A O 1
ATOM 1584 N N . SER A 1 205 ? 8.752 -5.125 7.210 1.00 39.81 205 SER A N 1
ATOM 1585 C CA . SER A 1 205 ? 7.999 -4.008 6.646 1.00 39.81 205 SER A CA 1
ATOM 1586 C C . SER A 1 205 ? 8.071 -2.786 7.576 1.00 39.81 205 SER A C 1
ATOM 1588 O O . SER A 1 205 ? 7.641 -2.915 8.729 1.00 39.81 205 SER A O 1
ATOM 1590 N N . PRO A 1 206 ? 8.443 -1.568 7.125 1.00 41.22 206 PRO A N 1
ATOM 1591 C CA . PRO A 1 206 ? 7.774 -0.383 7.630 1.00 41.22 206 PRO A CA 1
ATOM 1592 C C . PRO A 1 206 ? 6.282 -0.623 7.418 1.00 41.22 206 PRO A C 1
ATOM 1594 O O . PRO A 1 206 ? 5.785 -0.660 6.286 1.00 41.22 206 PRO A O 1
ATOM 1597 N N . LYS A 1 207 ? 5.586 -0.889 8.526 1.00 42.19 207 LYS A N 1
ATOM 1598 C CA . LYS A 1 207 ? 4.132 -0.834 8.572 1.00 42.19 207 LYS A CA 1
ATOM 1599 C C . LYS A 1 207 ? 3.727 0.444 7.849 1.00 42.19 207 LYS A C 1
ATOM 1601 O O . LYS A 1 207 ? 4.319 1.497 8.101 1.00 42.19 207 LYS A O 1
ATOM 1606 N N . MET A 1 208 ? 2.762 0.346 6.934 1.00 42.59 208 MET A N 1
ATOM 1607 C CA . MET A 1 208 ? 2.064 1.540 6.452 1.00 42.59 208 MET A CA 1
ATOM 1608 C C . MET A 1 208 ? 1.776 2.394 7.688 1.00 42.59 208 MET A C 1
ATOM 1610 O O . MET A 1 208 ? 1.295 1.815 8.666 1.00 42.59 208 MET A O 1
ATOM 1614 N N . PRO A 1 209 ? 2.101 3.700 7.719 1.00 52.41 209 PRO A N 1
ATOM 1615 C CA . PRO A 1 209 ? 1.619 4.513 8.817 1.00 52.41 209 PRO A CA 1
ATOM 1616 C C . PRO A 1 209 ? 0.102 4.328 8.812 1.00 52.41 209 PRO A C 1
ATOM 1618 O O . PRO A 1 209 ? -0.553 4.640 7.813 1.00 52.41 209 PRO A O 1
ATOM 1621 N N . GLY A 1 210 ? -0.422 3.682 9.860 1.00 58.91 210 GLY A N 1
ATOM 1622 C CA . GLY A 1 210 ? -1.855 3.463 10.003 1.00 58.91 210 GLY A CA 1
ATOM 1623 C C . GLY A 1 210 ? -2.573 4.789 9.786 1.00 58.91 210 GLY A C 1
ATOM 1624 O O . GLY A 1 210 ? -1.991 5.852 10.024 1.00 58.91 210 GLY A O 1
ATOM 1625 N N . THR A 1 211 ? -3.811 4.752 9.299 1.00 71.44 211 THR A N 1
ATOM 1626 C CA . THR A 1 211 ? -4.589 5.988 9.169 1.00 71.44 211 THR A CA 1
ATOM 1627 C C . THR A 1 211 ? -4.597 6.665 10.540 1.00 71.44 211 THR A C 1
ATOM 1629 O O . THR A 1 211 ? -5.039 6.063 11.517 1.00 71.44 211 THR A O 1
ATOM 1632 N N . ASN A 1 212 ? -4.026 7.868 10.643 1.00 83.19 212 ASN A N 1
ATOM 1633 C CA . ASN A 1 212 ? -4.063 8.630 11.890 1.00 83.19 212 ASN A CA 1
ATOM 1634 C C . ASN A 1 212 ? -5.509 9.078 12.150 1.00 83.19 212 ASN A C 1
ATOM 1636 O O . ASN A 1 212 ? -6.329 9.127 11.223 1.00 83.19 212 ASN A O 1
ATOM 1640 N N . CYS A 1 213 ? -5.853 9.393 13.399 1.00 85.44 213 CYS A N 1
ATOM 1641 C CA . CYS A 1 213 ? -7.236 9.752 13.708 1.00 85.44 213 CYS A CA 1
ATOM 1642 C C . CYS A 1 213 ? -7.661 11.017 12.949 1.00 85.44 213 CYS A C 1
ATOM 1644 O O . CYS A 1 213 ? -8.802 11.098 12.507 1.00 85.44 213 CYS A O 1
ATOM 1646 N N . GLN A 1 214 ? -6.735 11.946 12.697 1.00 86.94 214 GLN A N 1
ATOM 1647 C CA . GLN A 1 214 ? -6.997 13.147 11.901 1.00 86.94 214 GLN A CA 1
ATOM 1648 C C . GLN A 1 214 ? -7.460 12.831 10.468 1.00 86.94 214 GLN A C 1
ATOM 1650 O O . GLN A 1 214 ? -8.497 13.322 10.028 1.00 86.94 214 GLN A O 1
ATOM 1655 N N . LYS A 1 215 ? -6.741 11.968 9.740 1.00 85.38 215 LYS A N 1
ATOM 1656 C CA . LYS A 1 215 ? -7.119 11.552 8.381 1.00 85.38 215 LYS A CA 1
ATOM 1657 C C . LYS A 1 215 ? -8.391 10.712 8.389 1.00 85.38 215 LYS A C 1
ATOM 1659 O O . LYS A 1 215 ? -9.193 10.824 7.469 1.00 85.38 215 LYS A O 1
ATOM 1664 N N . ALA A 1 216 ? -8.603 9.897 9.421 1.00 86.38 216 ALA A N 1
ATOM 1665 C CA . ALA A 1 216 ? -9.849 9.154 9.590 1.00 86.38 216 ALA A CA 1
ATOM 1666 C C . ALA A 1 216 ? -11.059 10.093 9.722 1.00 86.38 216 ALA A C 1
ATOM 1668 O O . ALA A 1 216 ? -12.075 9.869 9.066 1.00 86.38 216 ALA A O 1
ATOM 1669 N N . ILE A 1 217 ? -10.934 11.156 10.522 1.00 88.88 217 ILE A N 1
ATOM 1670 C CA . ILE A 1 217 ? -11.962 12.191 10.680 1.00 88.88 217 ILE A CA 1
ATOM 1671 C C . ILE A 1 217 ? -12.189 12.932 9.359 1.00 88.88 217 ILE A C 1
ATOM 1673 O O . ILE A 1 217 ? -13.338 13.133 8.973 1.00 88.88 217 ILE A O 1
ATOM 1677 N N . GLN A 1 218 ? -11.123 13.280 8.632 1.00 86.38 218 GLN A N 1
ATOM 1678 C CA . GLN A 1 218 ? -11.243 13.930 7.326 1.00 86.38 218 GLN A CA 1
ATOM 1679 C C . GLN A 1 218 ? -12.002 13.050 6.320 1.00 86.38 218 GLN A C 1
ATOM 1681 O O . GLN A 1 218 ? -12.980 13.499 5.730 1.00 86.38 218 GLN A O 1
ATOM 1686 N N . LEU A 1 219 ? -11.614 11.777 6.178 1.00 85.06 219 LEU A N 1
ATOM 1687 C CA . LEU A 1 219 ? -12.300 10.820 5.300 1.00 85.06 219 LEU A CA 1
ATOM 1688 C C . LEU A 1 219 ? -13.760 10.603 5.710 1.00 85.06 219 LEU A C 1
ATOM 1690 O O . LEU A 1 219 ? -14.621 10.362 4.865 1.00 85.06 219 LEU A O 1
ATOM 1694 N N . TRP A 1 220 ? -14.049 10.648 7.012 1.00 88.25 220 TRP A N 1
ATOM 1695 C CA . TRP A 1 220 ? -15.418 10.613 7.508 1.00 88.25 220 TRP A CA 1
ATOM 1696 C C . TRP A 1 220 ? -16.183 11.876 7.097 1.00 88.25 220 TRP A C 1
ATOM 1698 O O . TRP A 1 220 ? -17.285 11.745 6.575 1.00 88.25 220 TRP A O 1
ATOM 1708 N N . SER A 1 221 ? -15.605 13.067 7.251 1.00 87.88 221 SER A N 1
ATOM 1709 C CA . SER A 1 221 ? -16.241 14.328 6.849 1.00 87.88 221 SER A CA 1
ATOM 1710 C C . SER A 1 221 ? -16.533 14.350 5.345 1.00 87.88 221 SER A C 1
ATOM 1712 O O . SER A 1 221 ? -17.665 14.608 4.946 1.00 87.88 221 SER A O 1
ATOM 1714 N N . GLU A 1 222 ? -15.575 13.937 4.509 1.00 85.38 222 GLU A N 1
ATOM 1715 C CA . GLU A 1 222 ? -15.746 13.813 3.053 1.00 85.38 222 GLU A CA 1
ATOM 1716 C C . GLU A 1 222 ? -16.896 12.862 2.675 1.00 85.38 222 GLU A C 1
ATOM 1718 O O . GLU A 1 222 ? -17.678 13.153 1.772 1.00 85.38 222 GLU A O 1
ATOM 1723 N N . LYS A 1 223 ? -17.048 11.742 3.393 1.00 82.81 223 LYS A N 1
ATOM 1724 C CA . LYS A 1 223 ? -18.159 10.795 3.185 1.00 82.81 223 LYS A CA 1
ATOM 1725 C C . LYS A 1 223 ? -19.516 11.313 3.663 1.00 82.81 223 LYS A C 1
ATOM 1727 O O . LYS A 1 223 ? -20.531 10.774 3.237 1.00 82.81 223 LYS A O 1
ATOM 1732 N N . ASN A 1 224 ? -19.537 12.305 4.549 1.00 84.94 224 ASN A N 1
ATOM 1733 C CA . ASN A 1 224 ? -20.748 12.914 5.098 1.00 84.94 224 ASN A CA 1
ATOM 1734 C C . ASN A 1 224 ? -20.910 14.352 4.578 1.00 84.94 224 ASN A C 1
ATOM 1736 O O . ASN A 1 224 ? -21.228 15.251 5.348 1.00 84.94 224 ASN A O 1
ATOM 1740 N N . GLU A 1 225 ? -20.648 14.576 3.286 1.00 84.69 225 GLU A N 1
ATOM 1741 C CA . GLU A 1 225 ? -20.897 15.855 2.594 1.00 84.69 225 GLU A CA 1
ATOM 1742 C C . GLU A 1 225 ? -20.161 17.068 3.198 1.00 84.69 225 GLU A C 1
ATOM 1744 O O . GLU A 1 225 ? -20.618 18.204 3.105 1.00 84.69 225 GLU A O 1
ATOM 1749 N N . GLY A 1 226 ? -18.998 16.846 3.818 1.00 79.25 226 GLY A N 1
ATOM 1750 C CA . GLY A 1 226 ? -18.227 17.905 4.471 1.00 79.25 226 GLY A CA 1
ATOM 1751 C C . GLY A 1 226 ? -18.774 18.306 5.842 1.00 79.25 226 GLY A C 1
ATOM 1752 O O . GLY A 1 226 ? -18.492 19.409 6.307 1.00 79.25 226 GLY A O 1
ATOM 1753 N N . ALA A 1 227 ? -19.549 17.432 6.497 1.00 85.00 227 ALA A N 1
ATOM 1754 C CA . ALA A 1 227 ? -20.053 17.666 7.845 1.00 85.00 227 ALA A CA 1
ATOM 1755 C C . ALA A 1 227 ? -18.924 18.056 8.814 1.00 85.00 227 ALA A C 1
ATOM 1757 O O . ALA A 1 227 ? -17.853 17.434 8.828 1.00 85.00 227 ALA A O 1
ATOM 1758 N N . ASN A 1 228 ? -19.192 19.066 9.645 1.00 87.12 228 ASN A N 1
ATOM 1759 C CA . ASN A 1 228 ? -18.248 19.556 10.640 1.00 87.12 228 ASN A CA 1
ATOM 1760 C C . ASN A 1 228 ? -18.061 18.506 11.758 1.00 87.12 228 ASN A C 1
ATOM 1762 O O . ASN A 1 228 ? -19.038 18.157 12.430 1.00 87.12 228 ASN A O 1
ATOM 1766 N N . PRO A 1 229 ? -16.836 18.002 11.998 1.00 85.00 229 PRO A N 1
ATOM 1767 C CA . PRO A 1 229 ? -16.576 17.025 13.055 1.00 85.00 229 PRO A CA 1
ATOM 1768 C C . PRO A 1 229 ? -16.921 17.521 14.468 1.00 85.00 229 PRO A C 1
ATOM 1770 O O . PRO A 1 229 ? -17.268 16.712 15.325 1.00 85.00 229 PRO A O 1
ATOM 1773 N N . GLU A 1 230 ? -16.859 18.833 14.714 1.00 87.94 230 GLU A N 1
ATOM 1774 C CA . GLU A 1 230 ? -17.131 19.425 16.033 1.00 87.94 230 GLU A CA 1
ATOM 1775 C C . GLU A 1 230 ? -18.620 19.379 16.414 1.00 87.94 230 GLU A C 1
ATOM 1777 O O . GLU A 1 230 ? -18.972 19.272 17.589 1.00 87.94 230 GLU A O 1
ATOM 1782 N N . GLU A 1 231 ? -19.511 19.424 15.423 1.00 87.69 231 GLU A N 1
ATOM 1783 C CA . GLU A 1 231 ? -20.971 19.430 15.600 1.00 87.69 231 GLU A CA 1
ATOM 1784 C C . GLU A 1 231 ? -21.587 18.030 15.466 1.00 87.69 231 GLU A C 1
ATOM 1786 O O . GLU A 1 231 ? -22.755 17.806 15.792 1.00 87.69 231 GLU A O 1
ATOM 1791 N N . ALA A 1 232 ? -20.799 17.063 15.000 1.00 88.50 232 ALA A N 1
ATOM 1792 C CA . ALA A 1 232 ? -21.262 15.723 14.698 1.00 88.50 232 ALA A CA 1
ATOM 1793 C C . ALA A 1 232 ? -21.655 14.944 15.961 1.00 88.50 232 ALA A C 1
ATOM 1795 O O . ALA A 1 232 ? -20.812 14.561 16.771 1.00 88.50 232 ALA A O 1
ATOM 1796 N N . ALA A 1 233 ? -22.940 14.606 16.086 1.00 89.44 233 ALA A N 1
ATOM 1797 C CA . ALA A 1 233 ? -23.424 13.771 17.187 1.00 89.44 233 ALA A CA 1
ATOM 1798 C C . ALA A 1 233 ? -22.984 12.296 17.064 1.00 89.44 233 ALA A C 1
ATOM 1800 O O . ALA A 1 233 ? -22.878 11.595 18.073 1.00 89.44 233 ALA A O 1
ATOM 1801 N N . VAL A 1 234 ? -22.737 11.803 15.845 1.00 90.00 234 VAL A N 1
ATOM 1802 C CA . VAL A 1 234 ? -22.385 10.399 15.578 1.00 90.00 234 VAL A CA 1
ATOM 1803 C C . VAL A 1 234 ? -21.231 10.327 14.588 1.00 90.00 234 VAL A C 1
ATOM 1805 O O . VAL A 1 234 ? -21.372 10.726 13.435 1.00 90.00 234 VAL A O 1
ATOM 1808 N N . VAL A 1 235 ? -20.112 9.742 15.013 1.00 90.62 235 VAL A N 1
ATOM 1809 C CA . VAL A 1 235 ? -18.906 9.594 14.192 1.00 90.62 235 VAL A CA 1
ATOM 1810 C C . VAL A 1 235 ? -18.518 8.121 14.128 1.00 90.62 235 VAL A C 1
ATOM 1812 O O . VAL A 1 235 ? -18.210 7.490 15.140 1.00 90.62 235 VAL A O 1
ATOM 1815 N N . LYS A 1 236 ? -18.552 7.552 12.917 1.00 89.25 236 LYS A N 1
ATOM 1816 C CA . LYS A 1 236 ? -18.280 6.129 12.661 1.00 89.25 236 LYS A CA 1
ATOM 1817 C C . LYS A 1 236 ? -17.016 5.970 11.819 1.00 89.25 236 LYS A C 1
ATOM 1819 O O . LYS A 1 236 ? -17.056 6.059 10.596 1.00 89.25 236 LYS A O 1
ATOM 1824 N N . LEU A 1 237 ? -15.907 5.692 12.490 1.00 87.12 237 LEU A N 1
ATOM 1825 C CA . LEU A 1 237 ? -14.578 5.424 11.938 1.00 87.12 237 LEU A CA 1
ATOM 1826 C C . LEU A 1 237 ? -14.334 3.906 11.872 1.00 87.12 237 LEU A C 1
ATOM 1828 O O . LEU A 1 237 ? -13.430 3.361 12.509 1.00 87.12 237 LEU A O 1
ATOM 1832 N N . LEU A 1 238 ? -15.206 3.218 11.134 1.00 81.31 238 LEU A N 1
ATOM 1833 C CA . LEU A 1 238 ? -15.246 1.758 11.036 1.00 81.31 238 LEU A CA 1
ATOM 1834 C C . LEU A 1 238 ? -14.552 1.264 9.762 1.00 81.31 238 LEU A C 1
ATOM 1836 O O . LEU A 1 238 ? -14.725 1.862 8.700 1.00 81.31 238 LEU A O 1
ATOM 1840 N N . CYS A 1 239 ? -13.839 0.136 9.863 1.00 74.56 239 CYS A N 1
ATOM 1841 C CA . CYS A 1 239 ? -13.254 -0.588 8.725 1.00 74.56 239 CYS A CA 1
ATOM 1842 C C . CYS A 1 239 ? -12.369 0.288 7.813 1.00 74.56 239 CYS A C 1
ATOM 1844 O O . CYS A 1 239 ? -12.497 0.254 6.587 1.00 74.56 239 CYS A O 1
ATOM 1846 N N . LEU A 1 240 ? -11.491 1.104 8.403 1.00 72.81 240 LEU A N 1
ATOM 1847 C CA . LEU A 1 240 ? -10.578 1.953 7.637 1.00 72.81 240 LEU A CA 1
ATOM 1848 C C . LEU A 1 240 ? -9.466 1.116 6.987 1.00 72.81 240 LEU A C 1
ATOM 1850 O O . LEU A 1 240 ? -8.941 0.182 7.590 1.00 72.81 240 LEU A O 1
ATOM 1854 N N . SER A 1 241 ? -9.094 1.478 5.757 1.00 65.38 241 SER A N 1
ATOM 1855 C CA . SER A 1 241 ? -7.973 0.883 5.024 1.00 65.38 241 SER A CA 1
ATOM 1856 C C . SER A 1 241 ? -7.017 1.999 4.586 1.00 65.38 241 SER A C 1
ATOM 1858 O O . SER A 1 241 ? -7.408 2.814 3.747 1.00 65.38 241 SER A O 1
ATOM 1860 N N . PRO A 1 242 ? -5.795 2.099 5.149 1.00 73.69 242 PRO A N 1
ATOM 1861 C CA . PRO A 1 242 ? -5.238 1.283 6.238 1.00 73.69 242 PRO A CA 1
ATOM 1862 C C . PRO A 1 242 ? -5.942 1.527 7.596 1.00 73.69 242 PRO A C 1
ATOM 1864 O O . PRO A 1 242 ? -6.491 2.612 7.804 1.00 73.69 242 PRO A O 1
ATOM 1867 N N . PRO A 1 243 ? -5.936 0.561 8.535 1.00 79.12 243 PRO A N 1
ATOM 1868 C CA . PRO A 1 243 ? -6.614 0.697 9.827 1.00 79.12 243 PRO A CA 1
ATOM 1869 C C . PRO A 1 243 ? -5.918 1.706 10.750 1.00 79.12 243 PRO A C 1
ATOM 1871 O O . PRO A 1 243 ? -4.729 2.001 10.594 1.00 79.12 243 PRO A O 1
ATOM 1874 N N . ILE A 1 244 ? -6.651 2.207 11.748 1.00 85.50 244 ILE A N 1
ATOM 1875 C CA . ILE A 1 244 ? -6.064 3.014 12.827 1.00 85.50 244 ILE A CA 1
ATOM 1876 C C . ILE A 1 244 ? -5.287 2.077 13.759 1.00 85.50 244 ILE A C 1
ATOM 1878 O O . ILE A 1 244 ? -5.872 1.175 14.357 1.00 85.50 244 ILE A O 1
ATOM 1882 N N . GLU A 1 245 ? -3.974 2.276 13.889 1.00 83.75 245 GLU A N 1
ATOM 1883 C CA . GLU A 1 245 ? -3.137 1.498 14.821 1.00 83.75 245 GLU A CA 1
ATOM 1884 C C . GLU A 1 245 ? -3.047 2.136 16.210 1.00 83.75 245 GLU A C 1
ATOM 1886 O O . GLU A 1 245 ? -2.922 1.437 17.212 1.00 83.75 245 GLU A O 1
ATOM 1891 N N . LYS A 1 246 ? -3.090 3.469 16.278 1.00 85.25 246 LYS A N 1
ATOM 1892 C CA . LYS A 1 246 ? -2.924 4.226 17.520 1.00 85.25 246 LYS A CA 1
ATOM 1893 C C . LYS A 1 246 ? -3.943 5.347 17.569 1.00 85.25 246 LYS A C 1
ATOM 1895 O O . LYS A 1 246 ? -4.067 6.098 16.606 1.00 85.25 246 LYS A O 1
ATOM 1900 N N . MET A 1 247 ? -4.642 5.455 18.694 1.00 86.38 247 MET A N 1
ATOM 1901 C CA . MET A 1 247 ? -5.458 6.632 18.972 1.00 86.38 247 MET A CA 1
ATOM 1902 C C . MET A 1 247 ? -4.550 7.834 19.248 1.00 86.38 247 MET A C 1
ATOM 1904 O O . MET A 1 247 ? -3.520 7.696 19.910 1.00 86.38 247 MET A O 1
ATOM 1908 N N . ASP A 1 248 ? -4.947 9.005 18.759 1.00 88.00 248 ASP A N 1
ATOM 1909 C CA . ASP A 1 248 ? -4.246 10.270 18.976 1.00 88.00 248 ASP A CA 1
ATOM 1910 C C . ASP A 1 248 ? -5.215 11.382 19.426 1.00 88.00 248 ASP A C 1
ATOM 1912 O O . ASP A 1 248 ? -6.440 11.229 19.394 1.00 88.00 248 ASP A O 1
ATOM 1916 N N . SER A 1 249 ? -4.661 12.506 19.887 1.00 87.56 249 SER A N 1
ATOM 1917 C CA . SER A 1 249 ? -5.423 13.630 20.444 1.00 87.56 249 SER A CA 1
ATOM 1918 C C . SER A 1 249 ? -6.323 14.342 19.431 1.00 87.56 249 SER A C 1
ATOM 1920 O O . SER A 1 249 ? -7.143 15.156 19.851 1.00 87.56 249 SER A O 1
ATOM 1922 N N . SER A 1 250 ? -6.244 14.028 18.133 1.00 88.31 250 SER A N 1
ATOM 1923 C CA . SER A 1 250 ? -7.126 14.615 17.112 1.00 88.31 250 SER A CA 1
ATOM 1924 C C . SER A 1 250 ? -8.591 14.251 17.353 1.00 88.31 250 SER A C 1
ATOM 1926 O O . SER A 1 250 ? -9.480 15.010 16.985 1.00 88.31 250 SER A O 1
ATOM 1928 N N . LEU A 1 251 ? -8.861 13.135 18.043 1.00 88.00 251 LEU A N 1
ATOM 1929 C CA . LEU A 1 251 ? -10.216 12.764 18.465 1.00 88.00 251 LEU A CA 1
ATOM 1930 C C . LEU A 1 251 ? -10.862 13.806 19.393 1.00 88.00 251 LEU A C 1
ATOM 1932 O O . LEU A 1 251 ? -12.084 13.875 19.442 1.00 88.00 251 LEU A O 1
ATOM 1936 N N . ASN A 1 252 ? -10.081 14.648 20.082 1.00 88.88 252 ASN A N 1
ATOM 1937 C CA . ASN A 1 252 ? -10.611 15.704 20.952 1.00 88.88 252 ASN A CA 1
ATOM 1938 C C . ASN A 1 252 ? -11.325 16.837 20.195 1.00 88.88 252 ASN A C 1
ATOM 1940 O O . ASN A 1 252 ? -11.961 17.671 20.827 1.00 88.88 252 ASN A O 1
ATOM 1944 N N . GLN A 1 253 ? -11.252 16.870 18.863 1.00 88.94 253 GLN A N 1
ATOM 1945 C CA . GLN A 1 253 ? -12.031 17.807 18.048 1.00 88.94 253 GLN A CA 1
ATOM 1946 C C . GLN A 1 253 ? -13.534 17.474 18.063 1.00 88.94 253 GLN A C 1
ATOM 1948 O O . GLN A 1 253 ? -14.363 18.334 17.804 1.00 88.94 253 GLN A O 1
ATOM 1953 N N . LEU A 1 254 ? -13.917 16.241 18.410 1.00 88.56 254 LEU A N 1
ATOM 1954 C CA . LEU A 1 254 ? -15.301 15.759 18.348 1.00 88.56 254 LEU A CA 1
ATOM 1955 C C . LEU A 1 254 ? -16.142 16.179 19.573 1.00 88.56 254 LEU A C 1
ATOM 1957 O O . LEU A 1 254 ? -16.770 15.349 20.225 1.00 88.56 254 LEU A O 1
ATOM 1961 N N . VAL A 1 255 ? -16.149 17.467 19.920 1.00 89.81 255 VAL A N 1
ATOM 1962 C CA . VAL A 1 255 ? -16.694 17.998 21.189 1.00 89.81 255 VAL A CA 1
ATOM 1963 C C . VAL A 1 255 ? -18.164 17.642 21.466 1.00 89.81 255 VAL A C 1
ATOM 1965 O O . VAL A 1 255 ? -18.540 17.429 22.621 1.00 89.81 255 VAL A O 1
ATOM 1968 N N . ASN A 1 256 ? -18.997 17.527 20.426 1.00 90.31 256 ASN A N 1
ATOM 1969 C CA . ASN A 1 256 ? -20.424 17.202 20.555 1.00 90.31 256 ASN A CA 1
ATOM 1970 C C . ASN A 1 256 ? -20.770 15.734 20.266 1.00 90.31 256 ASN A C 1
ATOM 1972 O O . ASN A 1 256 ? -21.953 15.383 20.206 1.00 90.31 256 ASN A O 1
ATOM 1976 N N . VAL A 1 257 ? -19.771 14.860 20.109 1.00 92.44 257 VAL A N 1
ATOM 1977 C CA . VAL A 1 257 ? -20.030 13.457 19.780 1.00 92.44 257 VAL A CA 1
ATOM 1978 C C . VAL A 1 257 ? -20.721 12.739 20.935 1.00 92.44 257 VAL A C 1
ATOM 1980 O O . VAL A 1 257 ? -20.249 12.731 22.070 1.00 92.44 257 VAL A O 1
ATOM 1983 N N . ARG A 1 258 ? -21.847 12.096 20.625 1.00 92.88 258 ARG A N 1
ATOM 1984 C CA . ARG A 1 258 ? -22.578 11.202 21.532 1.00 92.88 258 ARG A CA 1
ATOM 1985 C C . ARG A 1 258 ? -22.231 9.744 21.275 1.00 92.88 258 ARG A C 1
ATOM 1987 O O . ARG A 1 258 ? -22.157 8.959 22.214 1.00 92.88 258 ARG A O 1
ATOM 1994 N N . HIS A 1 259 ? -21.982 9.384 20.016 1.00 93.31 259 HIS A N 1
ATOM 1995 C CA . HIS A 1 259 ? -21.597 8.030 19.625 1.00 93.31 259 HIS A CA 1
ATOM 1996 C C . HIS A 1 259 ? -20.328 8.048 18.771 1.00 93.31 259 HIS A C 1
ATOM 1998 O O . HIS A 1 259 ? -20.354 8.466 17.612 1.00 93.31 259 HIS A O 1
ATOM 2004 N N . LEU A 1 260 ? -19.232 7.538 19.338 1.00 93.00 260 LEU A N 1
ATOM 2005 C CA . LEU A 1 260 ? -17.964 7.340 18.642 1.00 93.00 260 LEU A CA 1
ATOM 2006 C C . LEU A 1 260 ? -17.732 5.850 18.379 1.00 93.00 260 LEU A C 1
ATOM 2008 O O . LEU A 1 260 ? -17.580 5.056 19.310 1.00 93.00 260 LEU A O 1
ATOM 2012 N N . ALA A 1 261 ? -17.668 5.470 17.104 1.00 91.19 261 ALA A N 1
ATOM 2013 C CA . ALA A 1 261 ? -17.401 4.099 16.698 1.00 91.19 261 ALA A CA 1
ATOM 2014 C C . ALA A 1 261 ? -16.037 3.971 16.015 1.00 91.19 261 ALA A C 1
ATOM 2016 O O . ALA A 1 261 ? -15.825 4.487 14.927 1.00 91.19 261 ALA A O 1
ATOM 2017 N N . LEU A 1 262 ? -15.130 3.240 16.652 1.00 89.69 262 LEU A N 1
ATOM 2018 C CA . LEU A 1 262 ? -13.753 2.948 16.239 1.00 89.69 262 LEU A CA 1
ATOM 2019 C C . LEU A 1 262 ? -13.526 1.432 16.079 1.00 89.69 262 LEU A C 1
ATOM 2021 O O . LEU A 1 262 ? -12.402 0.932 16.158 1.00 89.69 262 LEU A O 1
ATOM 2025 N N . SER A 1 263 ? -14.604 0.671 15.897 1.00 87.88 263 SER A N 1
ATOM 2026 C CA . SER A 1 263 ? -14.548 -0.788 15.812 1.00 87.88 263 SER A CA 1
ATOM 2027 C C . SER A 1 263 ? -13.947 -1.281 14.490 1.00 87.88 263 SER A C 1
ATOM 2029 O O . SER A 1 263 ? -14.093 -0.636 13.453 1.00 87.88 263 SER A O 1
ATOM 2031 N N . THR A 1 264 ? -13.339 -2.469 14.507 1.00 83.44 264 THR A N 1
ATOM 2032 C CA . THR A 1 264 ? -12.659 -3.076 13.342 1.00 83.44 264 THR A CA 1
ATOM 2033 C C . THR A 1 264 ? -11.475 -2.226 12.859 1.00 83.44 264 THR A C 1
ATOM 2035 O O . THR A 1 264 ? -11.372 -1.874 11.685 1.00 83.44 264 THR A O 1
ATOM 2038 N N . ASN A 1 265 ? -10.594 -1.875 13.796 1.00 85.56 265 ASN A N 1
ATOM 2039 C CA . ASN A 1 265 ? -9.303 -1.228 13.553 1.00 85.56 265 ASN A CA 1
ATOM 2040 C C . ASN A 1 265 ? -8.188 -2.055 14.236 1.00 85.56 265 ASN A C 1
ATOM 2042 O O . ASN A 1 265 ? -8.416 -3.183 14.673 1.00 85.56 265 ASN A O 1
ATOM 2046 N N . CYS A 1 266 ? -6.968 -1.521 14.322 1.00 86.06 266 CYS A N 1
ATOM 2047 C CA . CYS A 1 266 ?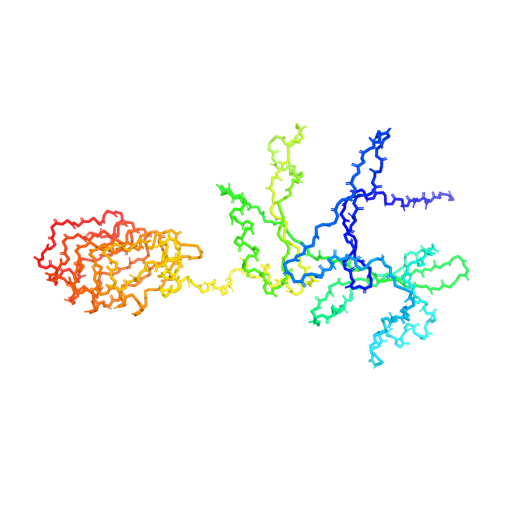 -5.811 -2.183 14.934 1.00 86.06 266 CYS A CA 1
ATOM 2048 C C . CYS A 1 266 ? -5.335 -1.461 16.206 1.00 86.06 266 CYS A C 1
ATOM 2050 O O . CYS A 1 266 ? -4.143 -1.484 16.511 1.00 86.06 266 CYS A O 1
ATOM 2052 N N . ILE A 1 267 ? -6.247 -0.813 16.939 1.00 89.31 267 ILE A N 1
ATOM 2053 C CA . ILE A 1 267 ? -5.910 0.022 18.098 1.00 89.31 267 ILE A CA 1
ATOM 2054 C C . ILE A 1 267 ? -5.374 -0.853 19.233 1.00 89.31 267 ILE A C 1
ATOM 2056 O O . ILE A 1 267 ? -6.053 -1.778 19.678 1.00 89.31 267 ILE A O 1
ATOM 2060 N N . ASP A 1 268 ? -4.171 -0.557 19.722 1.00 87.06 268 ASP A N 1
ATOM 2061 C CA . ASP A 1 268 ? -3.514 -1.315 20.796 1.00 87.06 268 ASP A CA 1
ATOM 2062 C C . ASP A 1 268 ? -3.717 -0.712 22.197 1.00 87.06 268 ASP A C 1
ATOM 2064 O O . ASP A 1 268 ? -3.701 -1.432 23.205 1.00 87.06 268 ASP A O 1
ATOM 2068 N N . LYS A 1 269 ? -3.913 0.608 22.269 1.00 87.38 269 LYS A N 1
ATOM 2069 C CA . LYS A 1 269 ? -4.033 1.380 23.508 1.00 87.38 269 LYS A CA 1
ATOM 2070 C C . LYS A 1 269 ? -5.114 2.447 23.400 1.00 87.38 269 LYS A C 1
ATOM 2072 O O . LYS A 1 269 ? -5.199 3.169 22.410 1.00 87.38 269 LYS A O 1
ATOM 2077 N N . MET A 1 270 ? -5.892 2.568 24.471 1.00 88.81 270 MET A N 1
ATOM 2078 C CA . MET A 1 270 ? -6.825 3.672 24.676 1.00 88.81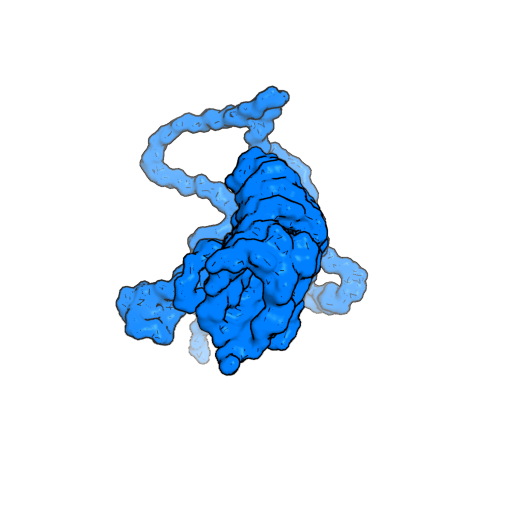 270 MET A CA 1
ATOM 2079 C C . MET A 1 270 ? -6.081 4.896 25.224 1.00 88.81 270 MET A C 1
ATOM 2081 O O . MET A 1 270 ? -5.122 4.752 25.986 1.00 88.81 270 MET A O 1
ATOM 2085 N N . ILE A 1 271 ? -6.545 6.088 24.859 1.00 89.31 271 ILE A N 1
ATOM 2086 C CA . ILE A 1 271 ? -6.046 7.376 25.361 1.00 89.31 271 ILE A CA 1
ATOM 2087 C C . ILE A 1 271 ? -7.151 8.103 26.131 1.00 89.31 271 ILE A C 1
ATOM 2089 O O . ILE A 1 271 ? -8.328 7.798 25.948 1.00 89.31 271 ILE A O 1
ATOM 2093 N N . SER A 1 272 ? -6.774 9.075 26.964 1.00 86.81 272 SER A N 1
ATOM 2094 C CA . SER A 1 272 ? -7.747 9.978 27.587 1.00 86.81 272 SER A CA 1
ATOM 2095 C C . SER A 1 272 ? -8.313 10.958 26.555 1.00 86.81 272 SER A C 1
ATOM 2097 O O . SER A 1 272 ? -7.573 11.477 25.714 1.00 86.81 272 SER A O 1
ATOM 2099 N N . LEU A 1 273 ? -9.624 11.198 26.621 1.00 88.12 273 LEU A N 1
ATOM 2100 C CA . LEU A 1 273 ? -10.387 12.015 25.672 1.00 88.12 273 LEU A CA 1
ATOM 2101 C C . LEU A 1 273 ? -11.161 13.131 26.406 1.00 88.12 273 LEU A C 1
ATOM 2103 O O . LEU A 1 273 ? -12.393 13.119 26.418 1.00 88.12 273 LEU A O 1
ATOM 2107 N N . PRO A 1 274 ? -10.468 14.098 27.039 1.00 87.00 274 PRO A N 1
ATOM 2108 C CA . PRO A 1 274 ? -11.081 15.080 27.945 1.00 87.00 274 PRO A CA 1
ATOM 2109 C C . PRO A 1 274 ? -12.088 16.024 27.271 1.00 87.00 274 PRO A C 1
ATOM 2111 O O . PRO A 1 274 ? -12.924 16.633 27.937 1.00 87.00 274 PRO A O 1
ATOM 2114 N N . ALA A 1 275 ? -12.013 16.181 25.948 1.00 89.06 275 ALA A N 1
ATOM 2115 C CA . ALA A 1 275 ? -12.905 17.070 25.213 1.00 89.06 275 ALA A CA 1
ATOM 2116 C C . ALA A 1 275 ? -14.286 16.450 24.926 1.00 89.06 275 ALA A C 1
ATOM 2118 O O . ALA A 1 275 ? -15.232 17.185 24.646 1.00 89.06 275 ALA A O 1
ATOM 2119 N N . LEU A 1 276 ? -14.434 15.122 25.026 1.00 89.62 276 LEU A N 1
ATOM 2120 C CA . LEU A 1 276 ? -15.658 14.398 24.656 1.00 89.62 276 LEU A CA 1
ATOM 2121 C C . LEU A 1 276 ? -16.683 14.366 25.796 1.00 89.62 276 LEU A C 1
ATOM 2123 O O . LEU A 1 276 ? -17.128 13.307 26.233 1.00 89.62 276 LEU A O 1
ATOM 2127 N N . LYS A 1 277 ? -17.075 15.543 26.284 1.00 87.25 277 LYS A N 1
ATOM 2128 C CA . LYS A 1 277 ? -17.937 15.693 27.469 1.00 87.25 277 LYS A CA 1
ATOM 2129 C C . LYS A 1 277 ? -19.361 15.165 27.288 1.00 87.25 277 LYS A C 1
ATOM 2131 O O . LYS A 1 277 ? -20.067 15.015 28.274 1.00 87.25 277 LYS A O 1
ATOM 2136 N N . ASN A 1 278 ? -19.794 14.915 26.053 1.00 89.50 278 ASN A N 1
ATOM 2137 C CA . ASN A 1 278 ? -21.154 14.478 25.729 1.00 89.50 278 ASN A CA 1
ATOM 2138 C C . ASN A 1 278 ? -21.231 13.018 25.253 1.00 89.50 278 ASN A C 1
ATOM 2140 O O . ASN A 1 278 ? -22.284 12.592 24.776 1.00 89.50 278 ASN A O 1
ATOM 2144 N N . ILE A 1 279 ? -20.140 12.249 25.357 1.00 92.38 279 ILE A N 1
ATOM 2145 C CA . ILE A 1 279 ? -20.111 10.874 24.858 1.00 92.38 279 ILE A CA 1
ATOM 2146 C C . ILE A 1 279 ? -20.999 9.953 25.702 1.00 92.38 279 ILE A C 1
ATOM 2148 O O . ILE A 1 279 ? -20.889 9.907 26.928 1.00 92.38 279 ILE A O 1
ATOM 2152 N N . GLU A 1 280 ? -21.855 9.191 25.022 1.00 94.06 280 GLU A N 1
ATOM 2153 C CA . GLU A 1 280 ? -22.761 8.202 25.611 1.00 94.06 280 GLU A CA 1
ATOM 2154 C C . GLU A 1 280 ? -22.392 6.777 25.178 1.00 94.06 280 GLU A C 1
ATOM 2156 O O . GLU A 1 280 ? -22.472 5.856 25.990 1.00 94.06 280 GLU A O 1
ATOM 2161 N N . ILE A 1 281 ? -21.956 6.594 23.926 1.00 94.31 281 ILE A N 1
ATOM 2162 C CA . ILE A 1 281 ? -21.633 5.287 23.337 1.00 94.31 281 ILE A CA 1
ATOM 2163 C C . ILE A 1 281 ? -20.209 5.309 22.776 1.00 94.31 281 ILE A C 1
ATOM 2165 O O . ILE A 1 281 ? -19.901 6.081 21.861 1.00 94.31 281 ILE A O 1
ATOM 2169 N N . LEU A 1 282 ? -19.354 4.417 23.283 1.00 93.62 282 LEU A N 1
ATOM 2170 C CA . LEU A 1 282 ? -17.995 4.210 22.779 1.00 93.62 282 LEU A CA 1
ATOM 2171 C C . LEU A 1 282 ? -17.825 2.782 22.255 1.00 93.62 282 LEU A C 1
ATOM 2173 O O . LEU A 1 282 ? -17.814 1.818 23.023 1.00 93.62 282 LEU A O 1
ATOM 2177 N N . SER A 1 283 ? -17.628 2.658 20.940 1.00 92.62 283 SER A N 1
ATOM 2178 C CA . SER A 1 283 ? -17.513 1.363 20.267 1.00 92.62 283 SER A CA 1
ATOM 2179 C C . SER A 1 283 ? -16.090 1.077 19.796 1.00 92.62 283 SER A C 1
ATOM 2181 O O . SER A 1 283 ? -15.663 1.539 18.742 1.00 92.62 283 SER A O 1
ATOM 2183 N N . LEU A 1 284 ? -15.368 0.241 20.534 1.00 90.94 284 LEU A N 1
ATOM 2184 C CA . LEU A 1 284 ? -13.979 -0.180 20.315 1.00 90.94 284 LEU A CA 1
ATOM 2185 C C . LEU A 1 284 ? -13.850 -1.693 20.043 1.00 90.94 284 LEU A C 1
ATOM 2187 O O . LEU A 1 284 ? -12.791 -2.288 20.258 1.00 90.94 284 LEU A O 1
ATOM 2191 N N . GLY A 1 285 ? -14.908 -2.345 19.560 1.00 86.12 285 GLY A N 1
ATOM 2192 C CA . GLY A 1 285 ? -14.889 -3.780 19.278 1.00 86.12 285 GLY A CA 1
ATOM 2193 C C . GLY A 1 285 ? -13.944 -4.163 18.131 1.00 86.12 285 GLY A C 1
ATOM 2194 O O . GLY A 1 285 ? -13.711 -3.360 17.231 1.00 86.12 285 GLY A O 1
ATOM 2195 N N . ARG A 1 286 ? -13.423 -5.397 18.125 1.00 84.44 286 ARG A N 1
ATOM 2196 C CA . ARG A 1 286 ? -12.475 -5.896 17.102 1.00 84.44 286 ARG A CA 1
ATOM 2197 C C . ARG A 1 286 ? -11.252 -4.980 16.951 1.00 84.44 286 ARG A C 1
ATOM 2199 O O . ARG A 1 286 ? -11.011 -4.439 15.876 1.00 84.44 286 ARG A O 1
ATOM 2206 N N . ASN A 1 287 ? -10.528 -4.791 18.047 1.00 89.88 287 ASN A N 1
ATOM 2207 C CA . ASN A 1 287 ? -9.253 -4.071 18.112 1.00 89.88 287 ASN A CA 1
ATOM 2208 C C . ASN A 1 287 ? -8.211 -4.947 18.848 1.00 89.88 287 ASN A C 1
ATOM 2210 O O . ASN A 1 287 ? -8.454 -6.122 19.125 1.00 89.88 287 ASN A O 1
ATOM 2214 N N . MET A 1 288 ? -7.034 -4.398 19.158 1.00 87.06 288 MET A N 1
ATOM 2215 C CA . MET A 1 288 ? -5.936 -5.093 19.850 1.00 87.06 288 MET A CA 1
ATOM 2216 C C . MET A 1 288 ? -5.710 -4.562 21.277 1.00 87.06 288 MET A C 1
ATOM 2218 O O . MET A 1 288 ? -4.599 -4.649 21.808 1.00 87.06 288 MET A O 1
ATOM 2222 N N . ILE A 1 289 ? -6.756 -4.023 21.913 1.00 91.25 289 ILE A N 1
ATOM 2223 C CA . ILE A 1 289 ? -6.667 -3.371 23.225 1.00 91.25 289 ILE A CA 1
ATOM 2224 C C . ILE A 1 289 ? -6.350 -4.410 24.301 1.00 91.25 289 ILE A C 1
ATOM 2226 O O . ILE A 1 289 ? -6.998 -5.454 24.383 1.00 91.25 289 ILE A O 1
ATOM 2230 N N . LYS A 1 290 ? -5.349 -4.121 25.140 1.00 88.75 290 LYS A N 1
ATOM 2231 C CA . LYS A 1 290 ? -4.898 -5.022 26.221 1.00 88.75 290 LYS A CA 1
ATOM 2232 C C . LYS A 1 290 ? -5.379 -4.621 27.616 1.00 88.75 290 LYS A C 1
ATOM 2234 O O . LYS A 1 290 ? -5.433 -5.464 28.505 1.00 88.75 290 LYS A O 1
ATOM 2239 N N . LYS A 1 291 ? -5.699 -3.343 27.823 1.00 89.06 291 LYS A N 1
ATOM 2240 C CA . LYS A 1 291 ? -6.135 -2.791 29.111 1.00 89.06 291 LYS A CA 1
ATOM 2241 C C . LYS A 1 291 ? -7.124 -1.653 28.879 1.00 89.06 291 LYS A C 1
ATOM 2243 O O . LYS A 1 291 ? -6.947 -0.885 27.935 1.00 89.06 291 LYS A O 1
ATOM 2248 N N . ILE A 1 292 ? -8.125 -1.551 29.747 1.00 89.38 292 ILE A N 1
ATOM 2249 C CA . ILE A 1 292 ? -9.067 -0.432 29.774 1.00 89.38 292 ILE A CA 1
ATOM 2250 C C . ILE A 1 292 ? -8.390 0.732 30.516 1.00 89.38 292 ILE A C 1
ATOM 2252 O O . ILE A 1 292 ? -7.981 0.596 31.667 1.00 89.38 292 ILE A O 1
ATOM 2256 N N . SER A 1 293 ? -8.201 1.867 29.844 1.00 88.50 293 SER A N 1
ATOM 2257 C CA . SER A 1 293 ? -7.557 3.064 30.406 1.00 88.50 293 SER A CA 1
ATOM 2258 C C . SER A 1 293 ? -8.059 4.333 29.717 1.00 88.50 293 SER A C 1
ATOM 2260 O O . SER A 1 293 ? -8.550 4.260 28.594 1.00 88.50 293 SER A O 1
ATOM 2262 N N . GLY A 1 294 ? -7.915 5.497 30.361 1.00 84.12 294 GLY A N 1
ATOM 2263 C CA . GLY A 1 294 ? -8.308 6.785 29.769 1.00 84.12 294 GLY A CA 1
ATOM 2264 C C . GLY A 1 294 ? -9.815 7.072 29.794 1.00 84.12 294 GLY A C 1
ATOM 2265 O O . GLY A 1 294 ? -10.279 7.932 29.054 1.00 84.12 294 GLY A O 1
ATOM 2266 N N . LEU A 1 295 ? -10.579 6.364 30.636 1.00 87.12 295 LEU A N 1
ATOM 2267 C CA . LEU A 1 295 ? -12.020 6.584 30.827 1.00 87.12 295 LEU A CA 1
ATOM 2268 C C . LEU A 1 295 ? -12.350 7.558 31.972 1.00 87.12 295 LEU A C 1
ATOM 2270 O O . LEU A 1 295 ? -13.521 7.812 32.221 1.00 87.12 295 LEU A O 1
ATOM 2274 N N . GLU A 1 296 ? -11.351 8.101 32.668 1.00 87.44 296 GLU A N 1
ATOM 2275 C CA . GLU A 1 296 ? -11.526 8.943 33.865 1.00 87.44 296 GLU A CA 1
ATOM 2276 C C . GLU A 1 296 ? -12.378 10.189 33.583 1.00 87.44 296 GLU A C 1
ATOM 2278 O O . GLU A 1 296 ? -13.337 10.458 34.300 1.00 87.44 296 GLU A O 1
ATOM 2283 N N . GLU A 1 297 ? -12.088 10.883 32.482 1.00 86.56 297 GLU A N 1
ATOM 2284 C CA . GLU A 1 297 ? -12.755 12.136 32.103 1.00 86.56 297 GLU A CA 1
ATOM 2285 C C . GLU A 1 297 ? -14.141 11.924 31.469 1.00 86.56 297 GLU A C 1
ATOM 2287 O O . GLU A 1 297 ? -15.021 12.772 31.589 1.00 86.56 297 GLU A O 1
ATOM 2292 N N . ILE A 1 298 ? -14.361 10.783 30.803 1.00 88.94 298 ILE A N 1
ATOM 2293 C CA . ILE A 1 298 ? -15.616 10.479 30.083 1.00 88.94 298 ILE A CA 1
ATOM 2294 C C . ILE A 1 298 ? -16.540 9.513 30.839 1.00 88.94 298 ILE A C 1
ATOM 2296 O O . ILE A 1 298 ? -17.676 9.265 30.433 1.00 88.94 298 ILE A O 1
ATOM 2300 N N . GLY A 1 299 ? -16.080 8.949 31.957 1.00 85.69 299 GLY A N 1
ATOM 2301 C CA . GLY A 1 299 ? -16.801 7.918 32.702 1.00 85.69 299 GLY A CA 1
ATOM 2302 C C . GLY A 1 299 ? -18.133 8.396 33.290 1.00 85.69 299 GLY A C 1
ATOM 2303 O O . GLY A 1 299 ? -19.081 7.617 33.385 1.00 85.69 299 GLY A O 1
ATOM 2304 N N . ALA A 1 300 ? -18.254 9.687 33.608 1.00 88.69 300 ALA A N 1
ATOM 2305 C CA . ALA A 1 300 ? -19.479 10.268 34.158 1.00 88.69 300 ALA A CA 1
ATOM 2306 C C . ALA A 1 300 ? -20.628 10.408 33.136 1.00 88.69 300 ALA A C 1
ATOM 2308 O O . ALA A 1 300 ? -21.767 10.698 33.528 1.00 88.69 300 ALA A O 1
ATOM 2309 N N . THR A 1 301 ? -20.352 10.243 31.838 1.00 91.44 301 THR A N 1
ATOM 2310 C CA . THR A 1 301 ? -21.337 10.404 30.751 1.00 91.44 301 THR A CA 1
ATOM 2311 C C . THR A 1 301 ? -21.561 9.132 29.945 1.00 91.44 301 THR A C 1
ATOM 2313 O O . THR A 1 301 ? -22.660 8.937 29.425 1.00 91.44 301 THR A O 1
ATOM 2316 N N . LEU A 1 302 ? -20.575 8.233 29.913 1.00 92.19 302 LEU A N 1
ATOM 2317 C CA . LEU A 1 302 ? -20.635 6.986 29.161 1.00 92.19 302 LEU A CA 1
ATOM 2318 C C . LEU A 1 302 ? -21.741 6.041 29.673 1.00 92.19 302 LEU A C 1
ATOM 2320 O O . LEU A 1 302 ? -21.752 5.650 30.840 1.00 92.19 302 LEU A O 1
ATOM 2324 N N . ARG A 1 303 ? -22.649 5.640 28.775 1.00 94.00 303 ARG A N 1
ATOM 2325 C CA . ARG A 1 303 ? -23.758 4.703 29.032 1.00 94.00 303 ARG A CA 1
ATOM 2326 C C . ARG A 1 303 ? -23.506 3.321 28.450 1.00 94.00 303 ARG A C 1
ATOM 2328 O O . ARG A 1 303 ? -23.918 2.332 29.061 1.00 94.00 303 ARG A O 1
ATOM 2335 N N . GLU A 1 304 ? -22.832 3.258 27.304 1.00 94.56 304 GLU A N 1
ATOM 2336 C CA . GLU A 1 304 ? -22.510 2.014 26.613 1.00 94.56 304 GLU A CA 1
ATOM 2337 C C . GLU A 1 304 ? -21.033 1.940 26.220 1.00 94.56 304 GLU A C 1
ATOM 2339 O O . GLU A 1 304 ? -20.489 2.847 25.584 1.00 94.56 304 GLU A O 1
ATOM 2344 N N . LEU A 1 305 ? -20.396 0.815 26.549 1.00 94.00 305 LEU A N 1
ATOM 2345 C CA . LEU A 1 305 ? -19.014 0.531 26.171 1.00 94.00 305 LEU A CA 1
ATOM 2346 C C . LEU A 1 305 ? -18.933 -0.803 25.435 1.00 94.00 305 LEU A C 1
ATOM 2348 O O . LEU A 1 305 ? -19.235 -1.862 25.993 1.00 94.00 305 LEU A O 1
ATOM 2352 N N . TRP A 1 306 ? -18.520 -0.763 24.168 1.00 93.75 306 TRP A N 1
ATOM 2353 C CA . TRP A 1 306 ? -18.396 -1.960 23.342 1.00 93.75 306 TRP A CA 1
ATOM 2354 C C . TRP A 1 306 ? -16.919 -2.258 23.100 1.00 93.75 306 TRP A C 1
ATOM 2356 O O . TRP A 1 306 ? -16.263 -1.606 22.300 1.00 93.75 306 TRP A O 1
ATOM 2366 N N . ILE A 1 307 ? -16.380 -3.264 23.779 1.00 92.31 307 ILE A N 1
ATOM 2367 C CA . ILE A 1 307 ? -14.955 -3.645 23.752 1.00 92.31 307 ILE A CA 1
ATOM 2368 C C . ILE A 1 307 ? -14.770 -5.140 23.461 1.00 92.31 307 ILE A C 1
ATOM 2370 O O . ILE A 1 307 ? -13.745 -5.740 23.783 1.00 92.31 307 ILE A O 1
ATOM 2374 N N . SER A 1 308 ? -15.760 -5.759 22.819 1.00 88.94 308 SER A N 1
ATOM 2375 C CA . SER A 1 308 ? -15.714 -7.173 22.437 1.00 88.94 308 SER A CA 1
ATOM 2376 C C . SER A 1 308 ? -14.645 -7.452 21.374 1.00 88.94 308 SER A C 1
ATOM 2378 O O . SER A 1 308 ? -14.350 -6.580 20.561 1.00 88.94 308 SER A O 1
ATOM 2380 N N . TYR A 1 309 ? -14.105 -8.672 21.324 1.00 87.94 309 TYR A N 1
ATOM 2381 C CA . TYR A 1 309 ? -13.032 -9.065 20.395 1.00 87.94 309 TYR A CA 1
ATOM 2382 C C . TYR A 1 309 ? -11.776 -8.191 20.549 1.00 87.94 309 TYR A C 1
ATOM 2384 O O . TYR A 1 309 ? -11.300 -7.594 19.586 1.00 87.94 309 TYR A O 1
ATOM 2392 N N . ASN A 1 310 ? -11.266 -8.099 21.776 1.00 90.38 310 ASN A N 1
ATOM 2393 C CA . ASN A 1 310 ? -9.998 -7.449 22.110 1.00 90.38 310 ASN A CA 1
ATOM 2394 C C . ASN A 1 310 ? -9.087 -8.445 22.863 1.00 90.38 310 ASN A C 1
ATOM 2396 O O . ASN A 1 310 ? -9.341 -9.648 22.895 1.00 90.38 310 ASN A O 1
ATOM 2400 N N . SER A 1 311 ? -7.979 -7.974 23.438 1.00 89.25 311 SER A N 1
ATOM 2401 C CA . SER A 1 311 ? -7.036 -8.782 24.228 1.00 89.25 311 SER A CA 1
ATOM 2402 C C . SER A 1 311 ? -6.984 -8.353 25.700 1.00 89.25 311 SER A C 1
ATOM 2404 O O . SER A 1 311 ? -5.926 -8.442 26.323 1.00 89.25 311 SER A O 1
ATOM 2406 N N . ILE A 1 312 ? -8.104 -7.882 26.254 1.00 91.38 312 ILE A N 1
ATOM 2407 C CA . ILE A 1 312 ? -8.184 -7.368 27.627 1.00 91.38 312 ILE A CA 1
ATOM 2408 C C . ILE A 1 312 ? -8.096 -8.524 28.623 1.00 91.38 312 ILE A C 1
ATOM 2410 O O . ILE A 1 312 ? -8.794 -9.521 28.455 1.00 91.38 312 ILE A O 1
ATOM 2414 N N . SER A 1 313 ? -7.248 -8.394 29.646 1.00 87.81 313 SER A N 1
ATOM 2415 C CA . SER A 1 313 ? -7.045 -9.421 30.683 1.00 87.81 313 SER A CA 1
ATOM 2416 C C . SER A 1 313 ? -7.551 -9.038 32.076 1.00 87.81 313 SER A C 1
ATOM 2418 O O . SER A 1 313 ? -7.622 -9.903 32.940 1.00 87.81 313 SER A O 1
ATOM 2420 N N . ASP A 1 314 ? -7.868 -7.764 32.304 1.00 87.31 314 ASP A N 1
ATOM 2421 C CA . ASP A 1 314 ? -8.314 -7.213 33.589 1.00 87.31 314 ASP A CA 1
ATOM 2422 C C . ASP A 1 314 ? -9.404 -6.152 33.354 1.00 87.31 314 ASP A C 1
ATOM 2424 O O . ASP A 1 314 ? -9.395 -5.462 32.331 1.00 87.31 314 ASP A O 1
ATOM 2428 N N . LEU A 1 315 ? -10.338 -6.038 34.300 1.00 84.69 315 LEU A N 1
ATOM 2429 C CA . LEU A 1 315 ? -11.453 -5.085 34.297 1.00 84.69 315 LEU A CA 1
ATOM 2430 C C . LEU A 1 315 ? -11.123 -3.761 35.008 1.00 84.69 315 LEU A C 1
ATOM 2432 O O . LEU A 1 315 ? -11.976 -2.873 35.092 1.00 84.69 315 LEU A O 1
ATOM 2436 N N . GLY A 1 316 ? -9.897 -3.604 35.515 1.00 82.81 316 GLY A N 1
ATOM 2437 C CA . GLY A 1 316 ? -9.411 -2.335 36.045 1.00 82.81 316 GLY A CA 1
ATOM 2438 C C . GLY A 1 316 ? -9.566 -1.186 35.040 1.00 82.81 316 GLY A C 1
ATOM 2439 O O . GLY A 1 316 ? -9.362 -1.361 33.840 1.00 82.81 316 GLY A O 1
ATOM 2440 N N . GLY A 1 317 ? -9.924 0.004 35.536 1.00 80.75 317 GLY A N 1
ATOM 2441 C CA . GLY A 1 317 ? -10.151 1.206 34.717 1.00 80.75 317 GLY A CA 1
ATOM 2442 C C . GLY A 1 317 ? -11.620 1.520 34.404 1.00 80.75 317 GLY A C 1
ATOM 2443 O O . GLY A 1 317 ? -11.896 2.567 33.825 1.00 80.75 317 GLY A O 1
ATOM 2444 N N . LEU A 1 318 ? -12.564 0.667 34.822 1.00 85.31 318 LEU A N 1
ATOM 2445 C CA . LEU A 1 318 ? -14.012 0.920 34.720 1.00 85.31 318 LEU A CA 1
ATOM 2446 C C . LEU A 1 318 ? -14.610 1.658 35.931 1.00 85.31 318 LEU A C 1
ATOM 2448 O O . LEU A 1 318 ? -15.770 2.055 35.885 1.00 85.31 318 LEU A O 1
ATOM 2452 N N . SER A 1 319 ? -13.845 1.871 37.006 1.00 83.88 319 SER A N 1
ATOM 2453 C CA . SER A 1 319 ? -14.335 2.503 38.244 1.00 83.88 319 SER A CA 1
ATOM 2454 C C . SER A 1 319 ? -14.860 3.929 38.047 1.00 83.88 319 SER A C 1
ATOM 2456 O O . SER A 1 319 ? -15.721 4.372 38.801 1.00 83.88 319 SER A O 1
ATOM 2458 N N . ALA A 1 320 ? -14.372 4.638 37.027 1.00 85.00 320 ALA A N 1
ATOM 2459 C CA . ALA A 1 320 ? -14.833 5.978 36.675 1.00 85.00 320 ALA A CA 1
ATOM 2460 C C . ALA A 1 320 ? -16.211 5.989 35.979 1.00 85.00 320 ALA A C 1
ATOM 2462 O O . ALA A 1 320 ? -16.870 7.027 35.930 1.00 85.00 320 ALA A O 1
ATOM 2463 N N . CYS A 1 321 ? -16.661 4.857 35.429 1.00 86.31 321 CYS A N 1
ATOM 2464 C CA . CYS A 1 321 ? -17.866 4.768 34.608 1.00 86.31 321 CYS A CA 1
ATOM 2465 C C . CYS A 1 321 ? -19.141 4.608 35.456 1.00 86.31 321 CYS A C 1
ATOM 2467 O O . CYS A 1 321 ? -19.740 3.536 35.499 1.00 86.31 321 CYS A O 1
ATOM 2469 N N . THR A 1 322 ? -19.573 5.675 36.131 1.00 87.31 322 THR A N 1
ATOM 2470 C CA . THR A 1 322 ? -20.697 5.634 37.091 1.00 87.31 322 THR A CA 1
ATOM 2471 C C . THR A 1 322 ? -22.082 5.500 36.451 1.00 87.31 322 THR A C 1
ATOM 2473 O O . THR A 1 322 ? -23.013 5.052 37.117 1.00 87.31 322 THR A O 1
ATOM 2476 N N . LYS A 1 323 ? -22.238 5.869 35.171 1.00 91.25 323 LYS A N 1
ATOM 2477 C CA . LYS A 1 323 ? -23.510 5.785 34.420 1.00 91.25 323 LYS A CA 1
ATOM 2478 C C . LYS A 1 323 ? -23.564 4.640 33.404 1.00 91.25 323 LYS A C 1
ATOM 2480 O O . LYS A 1 323 ? -24.491 4.588 32.594 1.00 91.25 323 LYS A O 1
ATOM 2485 N N . LEU A 1 324 ? -22.587 3.733 33.426 1.00 90.50 324 LEU A N 1
ATOM 2486 C CA . LEU A 1 324 ? -22.506 2.635 32.469 1.00 90.50 324 LEU A CA 1
ATOM 2487 C C . LEU A 1 324 ? -23.637 1.632 32.718 1.00 90.50 324 LEU A C 1
ATOM 2489 O O . LEU A 1 324 ? -23.736 1.044 33.790 1.00 90.50 324 LEU A O 1
ATOM 2493 N N . THR A 1 325 ? -24.484 1.434 31.711 1.00 92.19 325 THR A N 1
ATOM 2494 C CA . THR A 1 325 ? -25.632 0.512 31.766 1.00 92.19 325 THR A CA 1
ATOM 2495 C C . THR A 1 325 ? -25.381 -0.757 30.964 1.00 92.19 325 THR A C 1
ATOM 2497 O O . THR A 1 325 ? -25.806 -1.835 31.369 1.00 92.19 325 THR A O 1
ATOM 2500 N N . THR A 1 326 ? -24.658 -0.637 29.846 1.00 92.81 326 THR A N 1
ATOM 2501 C CA . THR A 1 326 ? -24.415 -1.741 28.915 1.00 92.81 326 THR A CA 1
ATOM 2502 C C . THR A 1 326 ? -22.924 -1.886 28.637 1.00 92.81 326 THR A C 1
ATOM 2504 O O . THR A 1 326 ? -22.260 -0.946 28.196 1.00 92.81 326 THR A O 1
ATOM 2507 N N . LEU A 1 327 ? -22.393 -3.088 28.864 1.00 92.19 327 LEU A N 1
ATOM 2508 C CA . LEU A 1 327 ? -20.991 -3.423 28.629 1.00 92.19 327 LEU A CA 1
ATOM 2509 C C . LEU A 1 327 ? -20.887 -4.678 27.757 1.00 92.19 327 LEU A C 1
ATOM 2511 O O . LEU A 1 327 ? -21.195 -5.782 28.203 1.00 92.19 327 LEU A O 1
ATOM 2515 N N . PHE A 1 328 ? -20.393 -4.524 26.526 1.00 91.12 328 PHE A N 1
ATOM 2516 C CA . PHE A 1 328 ? -20.113 -5.658 25.642 1.00 91.12 328 PHE A CA 1
ATOM 2517 C C . PHE A 1 328 ? -18.627 -5.993 25.656 1.00 91.12 328 PHE A C 1
ATOM 2519 O O . PHE A 1 328 ? -17.833 -5.348 24.970 1.00 91.12 328 PHE A O 1
ATOM 2526 N N . ILE A 1 329 ? -18.250 -7.059 26.360 1.00 91.25 329 ILE A N 1
ATOM 2527 C CA . ILE A 1 329 ? -16.844 -7.462 26.543 1.00 91.25 329 ILE A CA 1
ATOM 2528 C C . ILE A 1 329 ? -16.529 -8.890 26.071 1.00 91.25 329 ILE A C 1
ATOM 2530 O O . ILE A 1 329 ? -15.469 -9.441 26.363 1.00 91.25 329 ILE A O 1
ATOM 2534 N N . SER A 1 330 ? -17.431 -9.493 25.299 1.00 87.69 330 SER A N 1
ATOM 2535 C CA . SER A 1 330 ? -17.265 -10.851 24.772 1.00 87.69 330 SER A CA 1
ATOM 2536 C C . SER A 1 330 ? -15.951 -11.041 23.999 1.00 87.69 330 SER A C 1
ATOM 2538 O O . SER A 1 330 ? -15.456 -10.120 23.349 1.00 87.69 330 SER A O 1
ATOM 2540 N N . ASN A 1 331 ? -15.390 -12.251 24.046 1.00 87.31 331 ASN A N 1
ATOM 2541 C CA . ASN A 1 331 ? -14.174 -12.619 23.314 1.00 87.31 331 ASN A CA 1
ATOM 2542 C C . ASN A 1 331 ? -12.945 -11.748 23.674 1.00 87.31 331 ASN A C 1
ATOM 2544 O O . ASN A 1 331 ? -12.290 -11.173 22.805 1.00 87.31 331 ASN A O 1
ATOM 2548 N N . ASN A 1 332 ? -12.671 -11.641 24.977 1.00 88.88 332 ASN A N 1
ATOM 2549 C CA . ASN A 1 332 ? -11.455 -11.070 25.567 1.00 88.88 332 ASN A CA 1
ATOM 2550 C C . ASN A 1 332 ? -10.669 -12.157 26.331 1.00 88.88 332 ASN A C 1
ATOM 2552 O O . ASN A 1 332 ? -11.060 -13.321 26.335 1.00 88.88 332 ASN A O 1
ATOM 2556 N N . LYS A 1 333 ? -9.555 -11.795 26.977 1.00 86.50 333 LYS A N 1
ATOM 2557 C CA . LYS A 1 333 ? -8.684 -12.703 27.753 1.00 86.50 333 LYS A CA 1
ATOM 2558 C C . LYS A 1 333 ? -8.895 -12.577 29.268 1.00 86.50 333 LYS A C 1
ATOM 2560 O O . LYS A 1 333 ? -7.954 -12.776 30.037 1.00 86.50 333 LYS A O 1
ATOM 2565 N N . ILE A 1 334 ? -10.104 -12.205 29.677 1.00 81.31 334 ILE A N 1
ATOM 2566 C CA . ILE A 1 334 ? -10.485 -12.057 31.084 1.00 81.31 334 ILE A CA 1
ATOM 2567 C C . ILE A 1 334 ? -10.614 -13.462 31.669 1.00 81.31 334 ILE A C 1
ATOM 2569 O O . ILE A 1 334 ? -11.263 -14.315 31.061 1.00 81.31 334 ILE A O 1
ATOM 2573 N N . LYS A 1 335 ? -9.929 -13.703 32.786 1.00 67.25 335 LYS A N 1
ATOM 2574 C CA . LYS A 1 335 ? -9.935 -14.983 33.497 1.00 67.25 335 LYS A CA 1
ATOM 2575 C C . LYS A 1 335 ? -10.900 -14.962 34.664 1.00 67.25 335 LYS A C 1
ATOM 2577 O O . LYS A 1 335 ? -11.008 -13.886 35.291 1.00 67.25 335 LYS A O 1
#

Foldseek 3Di:
DDDDDDDDDPPDPDDWDDDPQDTDDPPDPPDDPDDDDDDDQDDDPVRDGPDDPPDDDDDDDDDDDDDPPDPVSVVCVVQQAAEDHTPDDDDFDFDDKDWDWDAHPVRDIATWMWTWGADPVRHIYIYIGTFWDKDKDDDDDDDPVVVQVLLCVVLVVQVKDKDWDWAQDPPDPCSVVVHTDIIIMITGRDPVSVVVVVVCVPDDHPDDQACAVQNLVVVQCVVVVNDQQCQDQEGASADDVSFHQEHDQSNLSNQNHQADAREQGAHAEDAARLSPQQHAYYHHHQYAYAEAANCQNVLPRYAEYHHANYAYADPPHNPNNPNHNYYHHHHYNHD

pLDDT: mean 71.65, std 22.86, range [20.55, 94.56]

Radius of gyration: 30.41 Å; chains: 1; bounding box: 63×59×82 Å

InterPro domains:
  IPR001611 Leucine-rich repeat [PS51450] (278-299)
  IPR001611 Leucine-rich repeat [PS51450] (301-322)
  IPR025875 Leucine rich repeat 4 [PF12799] (301-334)
  IPR029703 DNA polymerase epsilon catalytic subunit [PTHR10670] (71-192)
  IPR032675 Leucine-rich repeat domain superfamily [G3DSA:3.80.10.10] (209-335)